Protein AF-G5N8T3-F1 (afdb_monomer_lite)

pLDDT: mean 84.54, std 8.99, range [35.88, 94.25]

Secondary structure (DSSP, 8-state):
---S-HHHHHHHHHHHHHHHHHHHHHHHHS---HHHHHHHHHHHHHHHHHHHHHHHHHHHHHS-GGGHHHHHHHHHHHHHHHHHHHHHHHHHHHHHHHHHHHHHHHHHHHHHHHHHHHHTHHHHHHHHHHS------S-HHHHHHHHHHHHHHHHHHHHHHHHHHHHHTTS---TTHHHHHHHHHHHHHHHHHHHHHHHHHHHHHTT--

Radius of gyration: 20.35 Å; chains: 1; bounding box: 47×58×52 Å

Organism: NCBI:txid913075

InterPro domains:
  IPR004752 AmpG-like permease/Acetyl-coenzyme A transporter 1 [PTHR12778] (2-127)
  IPR036259 MFS transporter superfamily [G3DSA:1.20.1250.20] (2-208)
  IPR036259 MFS transporter superfamily [SSF103473] (2-204)

Structure (mmCIF, N/CA/C/O backbone):
data_AF-G5N8T3-F1
#
_entry.id   AF-G5N8T3-F1
#
loop_
_atom_site.group_PDB
_atom_site.id
_atom_site.type_symbol
_atom_site.label_atom_id
_atom_site.label_alt_id
_atom_site.label_comp_id
_atom_site.label_asym_id
_atom_site.label_entity_id
_atom_site.label_seq_id
_atom_site.pdbx_PDB_ins_code
_atom_site.Cartn_x
_atom_site.Cartn_y
_atom_site.Cartn_z
_atom_site.occupancy
_atom_site.B_iso_or_equiv
_atom_site.auth_seq_id
_atom_site.auth_comp_id
_atom_site.auth_asym_id
_atom_site.auth_atom_id
_atom_site.pdbx_PDB_model_num
ATOM 1 N N . MET A 1 1 ? 5.638 25.031 13.958 1.00 35.88 1 MET A N 1
ATOM 2 C CA . MET A 1 1 ? 5.365 25.402 12.552 1.00 35.88 1 MET A CA 1
ATOM 3 C C . MET A 1 1 ? 5.074 24.134 11.751 1.00 35.88 1 MET A C 1
ATOM 5 O O . MET A 1 1 ? 6.000 23.511 11.263 1.00 35.88 1 MET A O 1
ATOM 9 N N . GLN A 1 2 ? 3.812 23.719 11.632 1.00 46.22 2 GLN A N 1
ATOM 10 C CA . GLN A 1 2 ? 3.382 22.710 10.653 1.00 46.22 2 GLN A CA 1
ATOM 11 C C . GLN A 1 2 ? 2.277 23.366 9.825 1.00 46.22 2 GLN A C 1
ATOM 13 O O . GLN A 1 2 ? 1.135 23.454 10.255 1.00 46.22 2 GLN A O 1
ATOM 18 N N . ARG A 1 3 ? 2.655 23.965 8.689 1.00 51.81 3 ARG A N 1
ATOM 19 C CA . ARG A 1 3 ? 1.742 24.765 7.847 1.00 51.81 3 ARG A CA 1
ATOM 20 C C . ARG A 1 3 ? 0.898 23.915 6.887 1.00 51.81 3 ARG A C 1
ATOM 22 O O . ARG A 1 3 ? -0.020 24.437 6.265 1.00 51.81 3 ARG A O 1
ATOM 29 N N . LEU A 1 4 ? 1.183 22.617 6.781 1.00 63.12 4 LEU A N 1
ATOM 30 C CA . LEU A 1 4 ? 0.421 21.659 5.984 1.00 63.12 4 LEU A CA 1
ATOM 31 C C . LEU A 1 4 ? -0.277 20.672 6.920 1.00 63.12 4 LEU A C 1
ATOM 33 O O . LEU A 1 4 ? 0.379 19.988 7.700 1.00 63.12 4 LEU A O 1
ATOM 37 N N . SER A 1 5 ? -1.605 20.580 6.825 1.00 77.81 5 SER A N 1
ATOM 38 C CA . SER A 1 5 ? -2.364 19.468 7.409 1.00 77.81 5 SER A CA 1
ATOM 39 C C . SER A 1 5 ? -1.842 18.148 6.835 1.00 77.81 5 SER A C 1
ATOM 41 O O . SER A 1 5 ? -1.630 18.086 5.620 1.00 77.81 5 SER A O 1
ATOM 43 N N . LEU A 1 6 ? -1.702 17.100 7.655 1.00 82.19 6 LEU A N 1
ATOM 44 C CA . LEU A 1 6 ? -1.217 15.778 7.225 1.00 82.19 6 LEU A CA 1
ATOM 45 C C . LEU A 1 6 ? -1.876 15.289 5.929 1.00 82.19 6 LEU A C 1
ATOM 47 O O . LEU A 1 6 ? -1.186 14.814 5.035 1.00 82.19 6 LEU A O 1
ATOM 51 N N . PHE A 1 7 ? -3.190 15.475 5.795 1.00 85.12 7 PHE A N 1
ATOM 52 C CA . PHE A 1 7 ? -3.929 15.120 4.585 1.00 85.12 7 PHE A CA 1
ATOM 53 C C . PHE A 1 7 ? -3.361 15.778 3.314 1.00 85.12 7 PHE A C 1
ATOM 55 O O . PHE A 1 7 ? -3.122 15.102 2.318 1.00 85.12 7 PHE A O 1
ATOM 62 N N . ARG A 1 8 ? -3.093 17.089 3.353 1.00 85.31 8 ARG A N 1
ATOM 63 C CA . ARG A 1 8 ? -2.508 17.825 2.219 1.00 85.31 8 ARG A CA 1
ATOM 64 C C . ARG A 1 8 ? -1.096 17.343 1.905 1.00 85.31 8 ARG A C 1
ATOM 66 O O . ARG A 1 8 ? -0.756 17.240 0.735 1.00 85.31 8 ARG A O 1
ATOM 73 N N . ALA A 1 9 ? -0.296 17.039 2.929 1.00 88.19 9 ALA A N 1
ATOM 74 C CA . ALA A 1 9 ? 1.043 16.488 2.734 1.00 88.19 9 ALA A CA 1
ATOM 75 C C . ALA A 1 9 ? 0.983 15.115 2.041 1.00 88.19 9 ALA A C 1
ATOM 7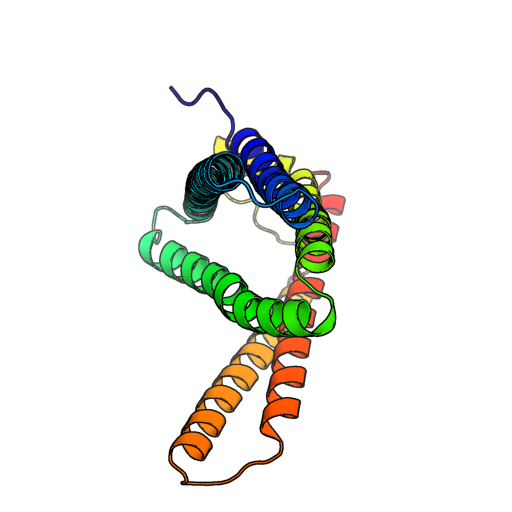7 O O . ALA A 1 9 ? 1.624 14.929 1.013 1.00 88.19 9 ALA A O 1
ATOM 78 N N . LEU A 1 10 ? 0.147 14.196 2.538 1.00 88.75 10 LEU A N 1
ATOM 79 C CA . LEU A 1 10 ? -0.066 12.877 1.931 1.00 88.75 10 LEU A CA 1
ATOM 80 C C . LEU A 1 10 ? -0.559 12.979 0.482 1.00 88.75 10 LEU A C 1
ATOM 82 O O . LEU A 1 10 ? -0.068 12.256 -0.379 1.00 88.75 10 LEU A O 1
ATOM 86 N N . LEU A 1 11 ? -1.493 13.892 0.199 1.00 90.94 11 LEU A N 1
ATOM 87 C CA . LEU A 1 11 ? -2.042 14.068 -1.144 1.00 90.94 11 LEU A CA 1
ATOM 88 C C . LEU A 1 11 ? -0.993 14.619 -2.119 1.00 90.94 11 LEU A C 1
ATOM 90 O O . LEU A 1 11 ? -0.815 14.065 -3.199 1.00 90.94 11 LEU A O 1
ATOM 94 N N . ILE A 1 12 ? -0.283 15.686 -1.738 1.00 91.25 12 ILE A N 1
ATOM 95 C CA . ILE A 1 12 ? 0.740 16.310 -2.590 1.00 91.25 12 ILE A CA 1
ATOM 96 C C . ILE A 1 12 ? 1.876 15.324 -2.860 1.00 91.25 12 ILE A C 1
ATOM 98 O O . ILE A 1 12 ? 2.255 15.134 -4.012 1.00 91.25 12 ILE A O 1
ATOM 102 N N . PHE A 1 13 ? 2.404 14.671 -1.822 1.00 91.75 13 PHE A N 1
ATOM 103 C CA . PHE A 1 13 ? 3.522 13.745 -1.992 1.00 91.75 13 PHE A CA 1
ATOM 104 C C . PHE A 1 13 ? 3.111 12.460 -2.709 1.00 91.75 13 PHE A C 1
ATOM 106 O O . PHE A 1 13 ? 3.887 11.961 -3.515 1.00 91.75 13 PHE A O 1
ATOM 113 N N . GLY A 1 14 ? 1.885 11.971 -2.507 1.00 89.94 14 GLY A N 1
ATOM 114 C CA . GLY A 1 14 ? 1.358 10.844 -3.274 1.00 89.94 14 GLY A CA 1
ATOM 115 C C . GLY A 1 14 ? 1.198 11.166 -4.765 1.00 89.94 14 GLY A C 1
ATOM 116 O O . GLY A 1 14 ? 1.583 10.360 -5.609 1.00 89.94 14 GLY A O 1
ATOM 117 N N . ILE A 1 15 ? 0.702 12.362 -5.108 1.00 92.19 15 ILE A N 1
ATOM 118 C CA . ILE A 1 15 ? 0.626 12.820 -6.507 1.00 92.19 15 ILE A CA 1
ATOM 119 C C . ILE A 1 15 ? 2.028 12.966 -7.103 1.00 92.19 15 ILE A C 1
ATOM 121 O O . ILE A 1 15 ? 2.261 12.510 -8.220 1.00 92.19 15 ILE A O 1
ATOM 125 N N . LEU A 1 16 ? 2.969 13.565 -6.368 1.00 92.50 16 LEU A N 1
ATOM 126 C CA . LEU A 1 16 ? 4.354 13.713 -6.821 1.00 92.50 16 LEU A CA 1
ATOM 127 C C . LEU A 1 16 ? 5.036 12.359 -7.045 1.00 92.50 16 LEU A C 1
ATOM 129 O O . LEU A 1 16 ? 5.748 12.202 -8.031 1.00 92.50 16 LEU A O 1
ATOM 133 N N . GLN A 1 17 ? 4.769 11.370 -6.191 1.00 90.75 17 GLN A N 1
ATOM 134 C CA . GLN A 1 17 ? 5.294 10.015 -6.350 1.00 90.75 17 GLN A CA 1
ATOM 135 C C . GLN A 1 17 ? 4.669 9.272 -7.545 1.00 90.75 17 GLN A C 1
ATOM 137 O O . GLN A 1 17 ? 5.348 8.521 -8.241 1.00 90.75 17 GLN A O 1
ATOM 142 N N . GLY A 1 18 ? 3.393 9.522 -7.856 1.00 90.31 18 GLY A N 1
ATOM 143 C CA . GLY A 1 18 ? 2.801 9.073 -9.120 1.00 90.31 18 GLY A CA 1
ATOM 144 C C . GLY A 1 18 ? 3.433 9.771 -10.332 1.00 90.31 18 GLY A C 1
ATOM 145 O O . GLY A 1 18 ? 3.770 9.129 -11.324 1.00 90.31 18 GLY A O 1
ATOM 146 N N . ALA A 1 19 ? 3.661 11.082 -10.240 1.00 90.38 19 ALA A N 1
ATOM 147 C CA . ALA A 1 19 ? 4.285 11.865 -11.302 1.00 90.38 19 ALA A CA 1
ATOM 148 C C . ALA A 1 19 ? 5.744 11.453 -11.565 1.00 90.38 19 ALA A C 1
ATOM 150 O O . ALA A 1 19 ? 6.172 11.453 -12.718 1.00 90.38 19 ALA A O 1
ATOM 151 N N . SER A 1 20 ? 6.504 11.042 -10.543 1.00 91.50 20 SER A N 1
ATOM 152 C CA . SER A 1 20 ? 7.864 10.528 -10.746 1.00 91.50 20 SER A CA 1
ATOM 153 C C . SER A 1 20 ? 7.881 9.243 -11.577 1.00 91.50 20 SER A C 1
ATOM 155 O O . SER A 1 20 ? 8.756 9.084 -12.427 1.00 91.50 20 SER A O 1
ATOM 157 N N . ASN A 1 21 ? 6.871 8.377 -11.437 1.00 90.94 21 ASN A N 1
ATOM 158 C CA . ASN A 1 21 ? 6.732 7.186 -12.283 1.00 90.94 21 ASN A CA 1
ATOM 159 C C . ASN A 1 21 ? 6.396 7.547 -13.737 1.00 90.94 21 ASN A C 1
ATOM 161 O O . ASN A 1 21 ? 6.901 6.910 -14.661 1.00 90.94 21 ASN A O 1
ATOM 165 N N . ALA A 1 22 ? 5.615 8.608 -13.961 1.00 88.31 22 ALA A N 1
ATOM 166 C CA . ALA A 1 22 ? 5.402 9.148 -15.305 1.00 88.31 22 ALA A CA 1
ATOM 167 C C . ALA A 1 22 ? 6.702 9.721 -15.909 1.00 88.31 22 ALA A C 1
ATOM 169 O O . ALA A 1 22 ? 6.926 9.610 -17.114 1.00 88.31 22 ALA A O 1
ATOM 170 N N . GLY A 1 23 ? 7.596 10.268 -15.077 1.00 86.50 23 GLY A N 1
ATOM 171 C CA . GLY A 1 23 ? 8.945 10.672 -15.486 1.00 86.50 23 GLY A CA 1
ATOM 172 C C . GLY A 1 23 ? 9.785 9.501 -16.005 1.00 86.50 23 GLY A C 1
ATOM 173 O O . GLY A 1 23 ? 10.437 9.623 -17.041 1.00 86.50 23 GLY A O 1
ATOM 174 N N . TYR A 1 24 ? 9.716 8.338 -15.351 1.00 87.62 24 TYR A N 1
ATOM 175 C CA . TYR A 1 24 ? 10.366 7.121 -15.849 1.00 87.62 24 TYR A CA 1
ATOM 176 C C . TYR A 1 24 ? 9.713 6.554 -17.111 1.00 87.62 24 TYR A C 1
ATOM 178 O O . TYR A 1 24 ? 10.418 6.059 -17.990 1.00 87.62 24 TYR A O 1
ATOM 186 N N . TRP A 1 25 ? 8.389 6.670 -17.247 1.00 89.88 25 TRP A N 1
ATOM 187 C CA . TRP A 1 25 ? 7.722 6.349 -18.507 1.00 89.88 25 TRP A CA 1
ATOM 188 C C . TRP A 1 25 ? 8.276 7.201 -19.656 1.00 89.88 25 TRP A C 1
ATOM 190 O O . TRP A 1 25 ? 8.678 6.651 -20.680 1.00 89.88 25 TRP A O 1
ATOM 200 N N . LEU A 1 26 ? 8.394 8.519 -19.461 1.00 86.25 26 LEU A N 1
ATOM 201 C CA . LEU A 1 26 ? 8.977 9.424 -20.453 1.00 86.25 26 LEU A CA 1
ATOM 202 C C . LEU A 1 26 ? 10.435 9.060 -20.778 1.00 86.25 26 LEU A C 1
ATOM 204 O O . LEU A 1 26 ? 10.836 9.083 -21.941 1.00 86.25 26 LEU A O 1
ATOM 208 N N . LEU A 1 27 ? 11.216 8.662 -19.771 1.00 87.56 27 LEU A N 1
ATOM 209 C CA . LEU A 1 27 ? 12.589 8.194 -19.963 1.00 87.56 27 LEU A CA 1
ATOM 210 C C . LEU A 1 27 ? 12.655 6.884 -20.767 1.00 87.56 27 LEU A C 1
ATOM 212 O O . LEU A 1 27 ? 13.590 6.691 -21.533 1.00 87.56 27 LEU A O 1
ATOM 216 N N . SER A 1 28 ? 11.661 6.001 -20.627 1.00 84.06 28 SER A N 1
ATOM 217 C CA . SER A 1 28 ? 11.617 4.720 -21.346 1.00 84.06 28 SER A CA 1
ATOM 218 C C . SER A 1 28 ? 11.342 4.855 -22.850 1.00 84.06 28 SER A C 1
ATOM 220 O O . SER A 1 28 ? 11.677 3.947 -23.607 1.00 84.06 28 SER A O 1
ATOM 222 N N . ILE A 1 29 ? 10.752 5.978 -23.278 1.00 85.19 29 ILE A N 1
ATOM 223 C CA . ILE A 1 29 ? 10.428 6.272 -24.686 1.00 85.19 29 ILE A CA 1
ATOM 224 C C . ILE A 1 29 ? 11.380 7.288 -25.337 1.00 85.19 29 ILE A C 1
ATOM 226 O O . ILE A 1 29 ? 11.364 7.437 -26.555 1.00 85.19 29 ILE A O 1
ATOM 230 N N . THR A 1 30 ? 12.182 8.000 -24.541 1.00 85.31 30 THR A N 1
ATOM 231 C CA . THR A 1 30 ? 13.135 9.014 -25.018 1.00 85.31 30 THR A CA 1
ATOM 232 C C . THR A 1 30 ? 14.507 8.385 -25.277 1.00 85.31 30 THR A C 1
ATOM 234 O O . THR A 1 30 ? 14.871 7.381 -24.665 1.00 85.31 30 THR A O 1
ATOM 237 N N . ASP A 1 31 ? 15.297 8.991 -26.166 1.00 79.12 31 ASP A N 1
ATOM 238 C CA . ASP A 1 31 ? 16.671 8.567 -26.427 1.00 79.12 31 ASP A CA 1
ATOM 239 C C . ASP A 1 31 ? 17.557 8.596 -25.175 1.00 79.12 31 ASP A C 1
ATOM 241 O O . ASP A 1 31 ? 17.417 9.423 -24.269 1.00 79.12 31 ASP A O 1
ATOM 245 N N . LYS A 1 32 ? 18.526 7.678 -25.148 1.00 78.88 32 LYS A N 1
ATOM 246 C CA . LYS A 1 32 ? 19.404 7.444 -23.999 1.00 78.88 32 LYS A CA 1
ATOM 247 C C . LYS A 1 32 ? 20.272 8.672 -23.723 1.00 78.88 32 LYS A C 1
ATOM 249 O O . LYS A 1 32 ? 21.243 8.929 -24.430 1.00 78.88 32 LYS A O 1
ATOM 254 N N . ASN A 1 33 ? 19.967 9.392 -22.647 1.00 85.69 33 ASN A N 1
ATOM 255 C CA . ASN A 1 33 ? 20.769 10.518 -22.183 1.00 85.69 33 ASN A CA 1
ATOM 256 C C . ASN A 1 33 ? 20.996 10.439 -20.666 1.00 85.69 33 ASN A C 1
ATOM 258 O O . ASN A 1 33 ? 20.051 10.443 -19.874 1.00 85.69 33 ASN A O 1
ATOM 262 N N . MET A 1 34 ? 22.265 10.412 -20.255 1.00 87.62 34 MET A N 1
ATOM 263 C CA . MET A 1 34 ? 22.671 10.268 -18.854 1.00 87.62 34 MET A CA 1
ATOM 264 C C . MET A 1 34 ? 22.159 11.407 -17.957 1.00 87.62 34 MET A C 1
ATOM 266 O O . MET A 1 34 ? 21.801 11.160 -16.807 1.00 87.62 34 MET A O 1
ATOM 270 N N . PHE A 1 35 ? 22.042 12.631 -18.483 1.00 89.25 35 PHE A N 1
ATOM 271 C CA . PHE A 1 35 ? 21.487 13.762 -17.733 1.00 89.25 35 PHE A CA 1
ATOM 272 C C . PHE A 1 35 ? 19.987 13.597 -17.473 1.00 89.25 35 PHE A C 1
ATOM 274 O O . PHE A 1 35 ? 19.527 13.850 -16.361 1.00 89.25 35 PHE A O 1
ATOM 281 N N . SER A 1 36 ? 19.232 13.122 -18.470 1.00 86.56 36 SER A N 1
ATOM 282 C CA . SER A 1 36 ? 17.794 12.858 -18.315 1.00 86.56 36 SER A CA 1
ATOM 283 C C . SER A 1 36 ? 17.522 11.735 -17.309 1.00 86.56 36 SER A C 1
ATOM 285 O O . SER A 1 36 ? 16.639 11.865 -16.464 1.00 86.56 36 SER A O 1
ATOM 287 N N . MET A 1 37 ? 18.353 10.686 -17.321 1.00 88.56 37 MET A N 1
ATOM 288 C CA . MET A 1 37 ? 18.298 9.606 -16.338 1.00 88.56 37 MET A CA 1
ATOM 289 C C . MET A 1 37 ? 18.608 10.118 -14.929 1.00 88.56 37 MET A C 1
ATOM 291 O O . MET A 1 37 ? 17.847 9.856 -14.002 1.00 88.56 37 MET A O 1
ATOM 295 N N . GLY A 1 38 ? 19.691 10.885 -14.765 1.00 91.00 38 GLY A N 1
ATOM 296 C CA . GLY A 1 38 ? 20.072 11.451 -13.471 1.00 91.00 38 GLY A CA 1
ATOM 297 C C . GLY A 1 38 ? 18.989 12.355 -12.879 1.00 91.00 38 GLY A C 1
ATOM 298 O O . GLY A 1 38 ? 18.685 12.250 -11.693 1.00 91.00 38 GLY A O 1
ATOM 299 N N . ALA A 1 39 ? 18.354 13.189 -13.708 1.00 90.25 39 ALA A N 1
ATOM 300 C CA . ALA A 1 39 ? 17.248 14.043 -13.283 1.00 90.25 39 ALA A CA 1
ATOM 301 C C . ALA A 1 39 ? 16.017 13.232 -12.843 1.00 90.25 39 ALA A C 1
ATOM 303 O O . ALA A 1 39 ? 15.439 13.529 -11.797 1.00 90.25 39 ALA A O 1
ATOM 304 N N . ALA A 1 40 ? 15.641 12.191 -13.595 1.00 90.56 40 ALA A N 1
ATOM 305 C CA . ALA A 1 40 ? 14.518 11.321 -13.248 1.00 90.56 40 ALA A CA 1
ATOM 306 C C . ALA A 1 40 ? 14.763 10.559 -11.933 1.00 90.56 40 ALA A C 1
ATOM 308 O O . ALA A 1 40 ? 13.900 10.555 -11.056 1.00 90.56 40 ALA A O 1
ATOM 309 N N . VAL A 1 41 ? 15.961 9.991 -11.758 1.00 91.81 41 VAL A N 1
ATOM 310 C CA . VAL A 1 41 ? 16.354 9.273 -10.534 1.00 91.81 41 VAL A CA 1
ATOM 311 C C . VAL A 1 41 ? 16.386 10.211 -9.330 1.00 91.81 41 VAL A C 1
ATOM 313 O O . VAL A 1 41 ? 15.875 9.864 -8.266 1.00 91.81 41 VAL A O 1
ATOM 316 N N . PHE A 1 42 ? 16.950 11.411 -9.485 1.00 93.31 42 PHE A N 1
ATOM 317 C CA . PHE A 1 42 ? 16.952 12.418 -8.425 1.00 93.31 42 PHE A CA 1
ATOM 318 C C . PHE A 1 42 ? 15.526 12.801 -8.018 1.00 93.31 42 PHE A C 1
ATOM 320 O O . PHE A 1 42 ? 15.207 12.838 -6.829 1.00 93.31 42 PHE A O 1
ATOM 327 N N . PHE A 1 43 ? 14.661 13.051 -9.003 1.00 92.94 43 PHE A N 1
ATOM 328 C CA . PHE A 1 43 ? 13.275 13.421 -8.755 1.00 92.94 43 PHE A CA 1
ATOM 329 C C . PHE A 1 43 ? 12.496 12.301 -8.059 1.00 92.94 43 PHE A C 1
ATOM 331 O O . PHE A 1 43 ? 11.762 12.577 -7.110 1.00 92.94 43 PHE A O 1
ATOM 338 N N . GLU A 1 44 ? 12.682 11.045 -8.467 1.00 92.94 44 GLU A N 1
ATOM 339 C CA . GLU A 1 44 ? 12.016 9.920 -7.813 1.00 92.94 44 GLU A CA 1
ATOM 340 C C . GLU A 1 44 ? 12.524 9.688 -6.390 1.00 92.94 44 GLU A C 1
ATOM 342 O O . GLU A 1 44 ? 11.701 9.567 -5.489 1.00 92.94 44 GLU A O 1
ATOM 347 N N . ASN A 1 45 ? 13.834 9.750 -6.136 1.00 94.25 45 ASN A N 1
ATOM 348 C CA . ASN A 1 45 ? 14.363 9.617 -4.774 1.00 94.25 45 ASN A CA 1
ATOM 349 C C . ASN A 1 45 ? 13.856 10.737 -3.852 1.00 94.25 45 ASN A C 1
ATOM 351 O O . ASN A 1 45 ? 13.509 10.491 -2.694 1.00 94.25 45 ASN A O 1
ATOM 355 N N . LEU A 1 46 ? 13.765 11.967 -4.370 1.00 93.75 46 LEU A N 1
ATOM 356 C CA . LEU A 1 46 ? 13.213 13.099 -3.632 1.00 93.75 46 LEU A CA 1
ATOM 357 C C . LEU A 1 46 ? 11.731 12.870 -3.296 1.00 93.75 46 LEU A C 1
ATOM 359 O O . LEU A 1 46 ? 11.331 12.992 -2.135 1.00 93.75 46 LEU A O 1
ATOM 363 N N . CYS A 1 47 ? 10.917 12.500 -4.290 1.00 92.44 47 CYS A N 1
ATOM 364 C CA . CYS A 1 47 ? 9.493 12.213 -4.099 1.00 92.44 47 CYS A CA 1
ATOM 365 C C . CYS A 1 47 ? 9.270 11.006 -3.179 1.00 92.44 47 CYS A C 1
ATOM 367 O O . CYS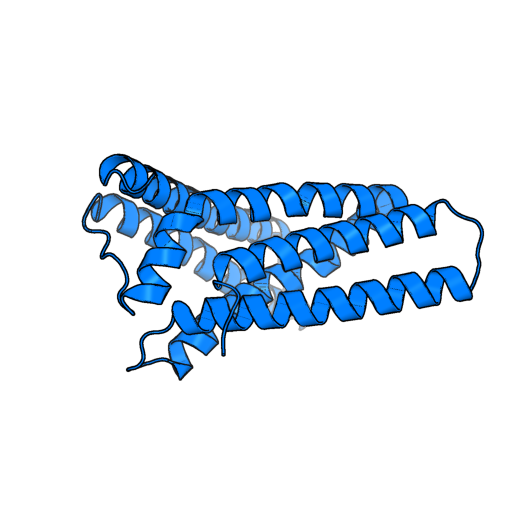 A 1 47 ? 8.403 11.052 -2.305 1.00 92.44 47 CYS A O 1
ATOM 369 N N . GLY A 1 48 ? 10.094 9.967 -3.311 1.00 90.25 48 GLY A N 1
ATOM 370 C CA . GLY A 1 48 ? 10.046 8.759 -2.499 1.00 90.25 48 GLY A CA 1
ATOM 371 C C . GLY A 1 48 ? 10.379 9.002 -1.034 1.00 90.25 48 GLY A C 1
ATOM 372 O O . GLY A 1 48 ? 9.675 8.501 -0.151 1.00 90.25 48 GLY A O 1
ATOM 373 N N . GLY A 1 49 ? 11.378 9.844 -0.755 1.00 90.69 49 GLY A N 1
ATOM 374 C CA . GLY A 1 49 ? 11.691 10.283 0.604 1.00 90.69 49 GLY A CA 1
ATOM 375 C C . GLY A 1 49 ? 10.532 11.052 1.248 1.00 90.69 49 GLY A C 1
ATOM 376 O O . GLY A 1 49 ? 10.128 10.743 2.372 1.00 90.69 49 GLY A O 1
ATOM 377 N N . MET A 1 50 ? 9.943 12.009 0.522 1.00 91.62 50 MET A N 1
ATOM 378 C CA . MET A 1 50 ? 8.802 12.798 1.011 1.00 91.62 50 MET A CA 1
ATOM 379 C C . MET A 1 50 ? 7.546 11.943 1.238 1.00 91.62 50 MET A C 1
ATOM 381 O O . MET A 1 50 ? 6.882 12.084 2.269 1.00 91.62 50 MET A O 1
ATOM 385 N N . GLY A 1 51 ? 7.244 11.025 0.314 1.00 90.56 51 GLY A N 1
ATOM 386 C CA . GLY A 1 51 ? 6.130 10.084 0.432 1.00 90.56 51 GLY A CA 1
ATOM 387 C C . GLY A 1 51 ? 6.278 9.177 1.653 1.00 90.56 51 GLY A C 1
ATOM 388 O O . GLY A 1 51 ? 5.356 9.068 2.464 1.00 90.56 51 GLY A O 1
ATOM 389 N N . THR A 1 52 ? 7.474 8.617 1.856 1.00 90.25 52 THR A N 1
ATOM 390 C CA . THR A 1 52 ? 7.777 7.771 3.021 1.00 90.25 52 THR A CA 1
ATOM 391 C C . THR A 1 52 ? 7.641 8.549 4.329 1.00 90.25 52 THR A C 1
ATOM 393 O O . THR A 1 52 ? 7.021 8.060 5.271 1.00 90.25 52 THR A O 1
ATOM 396 N N . ALA A 1 53 ? 8.152 9.783 4.396 1.00 91.25 53 ALA A N 1
ATOM 397 C CA . ALA A 1 53 ? 8.042 10.616 5.593 1.00 91.25 53 ALA A CA 1
ATOM 398 C C . ALA A 1 53 ? 6.579 10.922 5.960 1.00 91.25 53 ALA A C 1
ATOM 400 O O . ALA A 1 53 ? 6.190 10.802 7.125 1.00 91.25 53 ALA A O 1
ATOM 401 N N . ALA A 1 54 ? 5.745 11.271 4.976 1.00 90.19 54 ALA A N 1
ATOM 402 C CA . ALA A 1 54 ? 4.324 11.505 5.219 1.00 90.19 54 ALA A CA 1
ATOM 403 C C . ALA A 1 54 ? 3.576 10.221 5.597 1.00 90.19 54 ALA A C 1
ATOM 405 O O . ALA A 1 54 ? 2.699 10.261 6.461 1.00 90.19 54 ALA A O 1
ATOM 406 N N . PHE A 1 55 ? 3.955 9.079 5.021 1.00 88.81 55 PHE A N 1
ATOM 407 C CA . PHE A 1 55 ? 3.408 7.781 5.399 1.00 88.81 55 PHE A CA 1
ATOM 408 C C . PHE A 1 55 ? 3.766 7.398 6.842 1.00 88.81 55 PHE A C 1
ATOM 410 O O . PHE A 1 55 ? 2.891 6.997 7.605 1.00 88.81 55 PHE A O 1
ATOM 417 N N . VAL A 1 56 ? 5.012 7.601 7.277 1.00 89.44 56 VAL A N 1
ATOM 418 C CA . VAL A 1 56 ? 5.399 7.391 8.683 1.00 89.44 56 VAL A CA 1
ATOM 419 C C . VAL A 1 56 ? 4.614 8.322 9.610 1.00 89.44 56 VAL A C 1
ATOM 421 O O . VAL A 1 56 ? 4.114 7.874 10.641 1.00 89.44 56 VAL A O 1
ATOM 424 N N . ALA A 1 57 ? 4.434 9.593 9.236 1.00 88.44 57 ALA A N 1
ATOM 425 C CA . ALA A 1 57 ? 3.615 10.527 10.009 1.00 88.44 57 ALA A CA 1
ATOM 426 C C . ALA A 1 57 ? 2.152 10.061 10.126 1.00 88.44 57 ALA A C 1
ATOM 428 O O . ALA A 1 57 ? 1.558 10.177 11.196 1.00 88.44 57 ALA A O 1
ATOM 429 N N . LEU A 1 58 ? 1.588 9.479 9.062 1.00 87.56 58 LEU A N 1
ATOM 430 C CA . LEU A 1 58 ? 0.274 8.841 9.103 1.00 87.56 58 LEU A CA 1
ATOM 431 C C . LEU A 1 58 ? 0.252 7.680 10.105 1.00 87.56 58 LEU A C 1
ATOM 433 O O . LEU A 1 58 ? -0.609 7.664 10.981 1.00 87.56 58 LEU A O 1
ATOM 437 N N . LEU A 1 59 ? 1.208 6.750 10.036 1.00 87.31 59 LEU A N 1
ATOM 438 C CA . LEU A 1 59 ? 1.265 5.616 10.967 1.00 87.31 59 LEU A CA 1
ATOM 439 C C . LEU A 1 59 ? 1.343 6.074 12.427 1.00 87.31 59 LEU A C 1
ATOM 441 O O . LEU A 1 59 ? 0.636 5.539 13.278 1.00 87.31 59 LEU A O 1
ATOM 445 N N . MET A 1 60 ? 2.134 7.109 12.708 1.00 85.12 60 MET A N 1
ATOM 446 C CA . MET A 1 60 ? 2.244 7.685 14.049 1.00 85.12 60 MET A CA 1
ATOM 447 C C . MET A 1 60 ? 0.908 8.233 14.564 1.00 85.12 60 MET A C 1
ATOM 449 O O . MET A 1 60 ? 0.624 8.108 15.750 1.00 85.12 60 MET A O 1
ATOM 453 N N . THR A 1 61 ? 0.060 8.785 13.691 1.00 82.62 61 THR A N 1
ATOM 454 C CA . THR A 1 61 ? -1.275 9.281 14.087 1.00 82.62 61 THR A CA 1
ATOM 455 C C . THR A 1 61 ? -2.295 8.180 14.335 1.00 82.62 61 THR A C 1
ATOM 457 O O . THR A 1 61 ? -3.274 8.403 15.042 1.00 82.62 61 THR A O 1
ATOM 460 N N . LEU A 1 62 ? -2.071 6.991 13.771 1.00 81.25 62 LEU A N 1
ATOM 461 C CA . LEU A 1 62 ? -2.893 5.809 14.027 1.00 81.25 62 LEU A CA 1
ATOM 462 C C . LEU A 1 62 ? -2.505 5.112 15.339 1.00 81.25 62 LEU A C 1
ATOM 464 O O . LEU A 1 62 ? -3.280 4.316 15.868 1.00 81.25 62 LEU A O 1
ATOM 468 N N . CYS A 1 63 ? -1.316 5.402 15.867 1.00 83.88 63 CYS A N 1
ATOM 469 C CA . CYS A 1 63 ? -0.818 4.808 17.095 1.00 83.88 63 CYS A CA 1
ATOM 470 C C . CYS A 1 63 ? -1.362 5.537 18.329 1.00 83.88 63 CYS A C 1
ATOM 472 O O . CYS A 1 63 ? -1.284 6.758 18.458 1.00 83.88 63 CYS A O 1
ATOM 474 N N . ASN A 1 64 ? -1.855 4.770 19.294 1.00 79.12 64 ASN A N 1
ATOM 475 C CA . ASN A 1 64 ? -2.205 5.262 20.614 1.00 79.12 64 ASN A CA 1
ATOM 476 C C . ASN A 1 64 ? -0.925 5.551 21.416 1.00 79.12 64 ASN A C 1
ATOM 478 O O . ASN A 1 64 ? -0.016 4.720 21.472 1.00 79.12 64 ASN A O 1
ATOM 482 N N . LYS A 1 65 ? -0.878 6.705 22.093 1.00 73.62 65 LYS A N 1
ATOM 483 C CA . LYS A 1 65 ? 0.262 7.145 22.914 1.00 73.62 65 LYS A CA 1
ATOM 484 C C . LYS A 1 65 ? 0.675 6.125 23.981 1.00 73.62 65 LYS A C 1
ATOM 486 O O . LYS A 1 65 ? 1.858 6.041 24.288 1.00 73.62 65 LYS A O 1
ATOM 491 N N . SER A 1 66 ? -0.259 5.329 24.508 1.00 75.88 66 SER A N 1
ATOM 492 C CA . SER A 1 66 ? 0.038 4.328 25.545 1.00 75.88 66 SER A CA 1
ATOM 493 C C . SER A 1 66 ? 0.783 3.085 25.038 1.00 75.88 66 SER A C 1
ATOM 495 O O . SER A 1 66 ? 1.483 2.454 25.820 1.00 75.88 66 SER A O 1
ATOM 497 N N . PHE A 1 67 ? 0.655 2.728 23.753 1.00 80.75 67 PHE A N 1
ATOM 498 C CA . PHE A 1 67 ? 1.246 1.510 23.164 1.00 80.75 67 PHE A CA 1
ATOM 499 C C . PHE A 1 67 ? 1.883 1.781 21.791 1.00 80.75 67 PHE A C 1
ATOM 501 O O . PHE A 1 67 ? 1.844 0.942 20.886 1.00 80.75 67 PHE A O 1
ATOM 508 N N . SER A 1 68 ? 2.449 2.976 21.625 1.00 81.31 68 SER A N 1
ATOM 509 C CA . SER A 1 68 ? 2.854 3.504 20.322 1.00 81.31 68 SER A CA 1
ATOM 510 C C . SER A 1 68 ? 3.916 2.653 19.628 1.00 81.31 68 SER A C 1
ATOM 512 O O . SER A 1 68 ? 3.800 2.410 18.433 1.00 81.31 68 SER A O 1
ATOM 514 N N . ALA A 1 69 ? 4.901 2.132 20.366 1.00 84.62 69 ALA A N 1
ATOM 515 C CA . ALA A 1 69 ? 5.980 1.323 19.798 1.00 84.62 69 ALA A CA 1
ATOM 516 C C . ALA A 1 69 ? 5.465 0.028 19.146 1.00 84.62 69 ALA A C 1
ATOM 518 O O . ALA A 1 69 ? 5.790 -0.264 17.995 1.00 84.62 69 ALA A O 1
ATOM 519 N N . THR A 1 70 ? 4.620 -0.728 19.851 1.00 87.94 70 THR A N 1
ATOM 520 C CA . THR A 1 70 ? 4.082 -2.002 19.354 1.00 87.94 70 THR A CA 1
ATOM 521 C C . THR A 1 70 ? 3.136 -1.787 18.178 1.00 87.94 70 THR A C 1
ATOM 523 O O . THR A 1 70 ? 3.212 -2.498 17.179 1.00 87.94 70 THR A O 1
ATOM 526 N N . GLN A 1 71 ? 2.258 -0.785 18.268 1.00 86.62 71 GLN A N 1
ATOM 527 C CA . GLN A 1 71 ? 1.313 -0.482 17.193 1.00 86.62 71 GLN A CA 1
ATOM 528 C C . GLN A 1 71 ? 2.026 0.029 15.943 1.00 86.62 71 GLN A C 1
ATOM 530 O O . GLN A 1 71 ? 1.697 -0.399 14.838 1.00 86.62 71 GLN A O 1
ATOM 535 N N . PHE A 1 72 ? 3.050 0.865 16.111 1.00 88.25 72 PHE A N 1
ATOM 536 C CA . PHE A 1 72 ? 3.867 1.326 14.999 1.00 88.25 72 PHE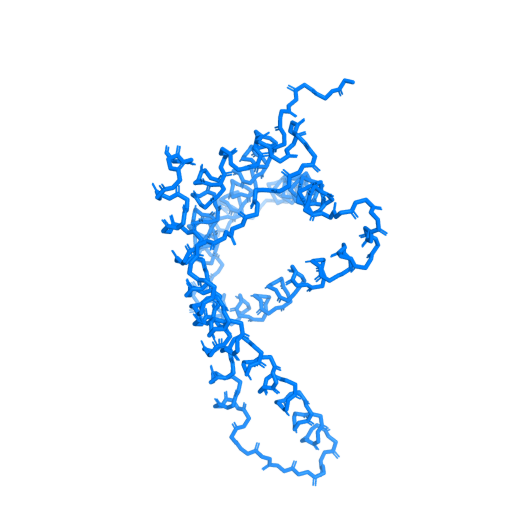 A CA 1
ATOM 537 C C . PHE A 1 72 ? 4.608 0.165 14.332 1.00 88.25 72 PHE A C 1
ATOM 539 O O . PHE A 1 72 ? 4.605 0.069 13.107 1.00 88.25 72 PHE A O 1
ATOM 546 N N . ALA A 1 73 ? 5.185 -0.753 15.116 1.00 89.25 73 ALA A N 1
ATOM 547 C CA . ALA A 1 73 ? 5.852 -1.938 14.585 1.00 89.25 73 ALA A CA 1
ATOM 548 C C . ALA A 1 73 ? 4.892 -2.822 13.771 1.00 89.25 73 ALA A C 1
ATOM 550 O O . ALA A 1 73 ? 5.227 -3.210 12.653 1.00 89.25 73 ALA A O 1
ATOM 551 N N . LEU A 1 74 ? 3.683 -3.080 14.284 1.00 87.81 74 LEU A N 1
ATOM 552 C CA . LEU A 1 74 ? 2.661 -3.866 13.583 1.00 87.81 74 LEU A CA 1
ATOM 553 C C . LEU A 1 74 ? 2.203 -3.194 12.280 1.00 87.81 74 LEU A C 1
ATOM 555 O O . LEU A 1 74 ? 2.150 -3.845 11.237 1.00 87.81 74 LEU A O 1
ATOM 559 N N . LEU A 1 75 ? 1.909 -1.892 12.315 1.00 88.56 75 LEU A N 1
ATOM 560 C CA . LEU A 1 75 ? 1.478 -1.141 11.132 1.00 88.56 75 LEU A CA 1
ATOM 561 C C . LEU A 1 75 ? 2.597 -1.012 10.087 1.00 88.56 75 LEU A C 1
ATOM 563 O O . LEU A 1 75 ? 2.348 -1.138 8.887 1.00 88.56 75 LEU A O 1
ATOM 567 N N . SER A 1 76 ? 3.837 -0.798 10.532 1.00 88.50 76 SER A N 1
ATOM 568 C CA . SER A 1 76 ? 5.013 -0.737 9.662 1.00 88.50 76 SER A CA 1
ATOM 569 C C . SER A 1 76 ? 5.277 -2.087 8.993 1.00 88.50 76 SER A C 1
ATOM 571 O O . SER A 1 76 ? 5.443 -2.137 7.770 1.00 88.50 76 SER A O 1
ATOM 573 N N . ALA A 1 77 ? 5.211 -3.185 9.757 1.00 88.50 77 ALA A N 1
ATOM 574 C CA . ALA A 1 77 ? 5.322 -4.544 9.234 1.00 88.50 77 ALA A CA 1
ATOM 575 C C . ALA A 1 77 ? 4.233 -4.836 8.192 1.00 88.50 77 ALA A C 1
ATOM 577 O O . ALA A 1 77 ? 4.546 -5.315 7.104 1.00 88.50 77 ALA A O 1
ATOM 578 N N . LEU A 1 78 ? 2.978 -4.462 8.467 1.00 86.75 78 LEU A N 1
ATOM 579 C CA . LEU A 1 78 ? 1.879 -4.610 7.512 1.00 86.75 78 LEU A CA 1
ATOM 580 C C . LEU A 1 78 ? 2.126 -3.817 6.217 1.00 86.75 78 LEU A C 1
ATOM 582 O O . LEU A 1 78 ? 1.900 -4.336 5.127 1.00 86.75 78 LEU A O 1
ATOM 586 N N . SER A 1 79 ? 2.647 -2.588 6.307 1.00 87.88 79 SER A N 1
ATOM 587 C CA . SER A 1 79 ? 2.999 -1.804 5.113 1.00 87.88 79 SER A CA 1
ATOM 588 C C . SER A 1 79 ? 4.127 -2.441 4.291 1.00 87.88 79 SER A C 1
ATOM 590 O O . SER A 1 79 ? 4.153 -2.332 3.063 1.00 87.88 79 SER A O 1
ATOM 592 N N . ALA A 1 80 ? 5.065 -3.119 4.961 1.00 87.19 80 ALA A N 1
ATOM 593 C CA . ALA A 1 80 ? 6.196 -3.763 4.315 1.00 87.19 80 ALA A CA 1
ATOM 594 C C . ALA A 1 80 ? 5.762 -4.967 3.476 1.00 87.19 80 ALA A C 1
ATOM 596 O O . ALA A 1 80 ? 6.339 -5.176 2.414 1.00 87.19 80 ALA A O 1
ATOM 597 N N . VAL A 1 81 ? 4.717 -5.692 3.894 1.00 84.12 81 VAL A N 1
ATOM 598 C CA . VAL A 1 81 ? 4.133 -6.805 3.126 1.00 84.12 81 VAL A CA 1
ATOM 599 C C . VAL A 1 81 ? 3.801 -6.352 1.703 1.00 84.12 81 VAL A C 1
ATOM 601 O O . VAL A 1 81 ? 4.316 -6.926 0.748 1.00 84.12 81 VAL A O 1
ATOM 604 N N . GLY A 1 82 ? 3.029 -5.271 1.543 1.00 82.06 82 GLY A N 1
ATOM 605 C CA . GLY A 1 82 ? 2.664 -4.768 0.214 1.00 82.06 82 GLY A CA 1
ATOM 606 C C . GLY A 1 82 ? 3.887 -4.458 -0.654 1.00 82.06 82 GLY A C 1
ATOM 607 O O . GLY A 1 82 ? 3.966 -4.885 -1.801 1.00 82.06 82 GLY A O 1
ATOM 608 N N . ARG A 1 83 ? 4.894 -3.789 -0.086 1.00 81.69 83 ARG A N 1
ATOM 609 C CA . ARG A 1 83 ? 6.128 -3.440 -0.805 1.00 81.69 83 ARG A CA 1
ATOM 610 C C . ARG A 1 83 ? 6.948 -4.665 -1.223 1.00 81.69 83 ARG A C 1
ATOM 612 O O . ARG A 1 83 ? 7.467 -4.691 -2.333 1.00 81.69 83 ARG A O 1
ATOM 619 N N . VAL A 1 84 ? 7.083 -5.656 -0.342 1.00 84.44 84 VAL A N 1
ATOM 620 C CA . VAL A 1 84 ? 7.918 -6.845 -0.575 1.00 84.44 84 VAL A CA 1
ATOM 621 C C . VAL A 1 84 ? 7.321 -7.740 -1.659 1.00 84.44 84 VAL A C 1
ATOM 623 O O . VAL A 1 84 ? 8.059 -8.213 -2.517 1.00 84.44 84 VAL A O 1
ATOM 626 N N . TYR A 1 85 ? 5.999 -7.931 -1.668 1.00 81.38 85 TYR A N 1
ATOM 627 C CA . TYR A 1 85 ? 5.346 -8.810 -2.644 1.00 81.38 85 TYR A CA 1
ATOM 628 C C . TYR A 1 85 ? 5.101 -8.149 -4.004 1.00 81.38 85 TYR A C 1
ATOM 630 O O . TYR A 1 85 ? 5.131 -8.832 -5.025 1.00 81.38 85 TYR A O 1
ATOM 638 N N . VAL A 1 86 ? 4.906 -6.827 -4.056 1.00 84.62 86 VAL A N 1
ATOM 639 C CA . VAL A 1 86 ? 4.727 -6.116 -5.335 1.00 84.62 86 VAL A CA 1
ATOM 640 C C . VAL A 1 86 ? 6.011 -6.126 -6.177 1.00 84.62 86 VAL A C 1
ATOM 642 O O . VAL A 1 86 ? 5.924 -6.127 -7.401 1.00 84.62 86 VAL A O 1
ATOM 645 N N . GLY A 1 87 ? 7.196 -6.198 -5.557 1.00 85.12 87 GLY A N 1
ATOM 646 C CA . GLY A 1 87 ? 8.485 -6.222 -6.263 1.00 85.12 87 GLY A CA 1
ATOM 647 C C . GLY A 1 87 ? 8.639 -7.382 -7.264 1.00 85.12 87 GLY A C 1
ATOM 648 O O . GLY A 1 87 ? 8.833 -7.121 -8.451 1.00 85.12 87 GLY A O 1
ATOM 649 N N . PRO A 1 88 ? 8.522 -8.655 -6.840 1.00 85.56 88 PRO A N 1
ATOM 650 C CA . PRO A 1 88 ? 8.588 -9.801 -7.752 1.00 85.56 88 PRO A CA 1
ATOM 651 C C . PRO A 1 88 ? 7.514 -9.774 -8.848 1.00 85.56 88 PRO A C 1
ATOM 653 O O . PRO A 1 88 ? 7.811 -10.051 -10.008 1.00 85.56 88 PRO A O 1
ATOM 656 N N . VAL A 1 89 ? 6.283 -9.379 -8.499 1.00 84.88 89 VAL A N 1
ATOM 657 C CA . VAL A 1 89 ? 5.170 -9.257 -9.459 1.00 84.88 89 VAL A CA 1
ATOM 658 C C . VAL A 1 89 ? 5.479 -8.203 -10.525 1.00 84.88 89 VAL A C 1
ATOM 660 O O . VAL A 1 89 ? 5.224 -8.426 -11.707 1.00 84.88 89 VAL A O 1
ATOM 663 N N . ALA A 1 90 ? 6.078 -7.077 -10.128 1.00 86.25 90 ALA A N 1
ATOM 664 C CA . ALA A 1 90 ? 6.545 -6.052 -11.052 1.00 86.25 90 ALA A CA 1
ATOM 665 C C . ALA A 1 90 ? 7.621 -6.588 -12.010 1.00 86.25 90 ALA A C 1
ATOM 667 O O . ALA A 1 90 ? 7.554 -6.303 -13.202 1.00 86.25 90 ALA A O 1
ATOM 668 N N . GLY A 1 91 ? 8.566 -7.396 -11.517 1.00 87.31 91 GLY A N 1
ATOM 669 C CA . GLY A 1 91 ? 9.606 -8.018 -12.344 1.00 87.31 91 GLY A CA 1
ATOM 670 C C . GLY A 1 91 ? 9.027 -8.905 -13.448 1.00 87.31 91 GLY A C 1
ATOM 671 O O . GLY A 1 91 ? 9.322 -8.692 -14.622 1.00 87.31 91 GLY A O 1
ATOM 672 N N . TRP A 1 92 ? 8.130 -9.825 -13.081 1.00 88.94 92 TRP A N 1
ATOM 673 C CA . TRP A 1 92 ? 7.437 -10.685 -14.047 1.00 88.94 92 TRP A CA 1
ATOM 674 C C . TRP A 1 92 ? 6.610 -9.875 -15.058 1.00 88.94 92 TRP A C 1
ATOM 676 O O . TRP A 1 92 ? 6.616 -10.154 -16.257 1.00 88.94 92 TRP A O 1
ATOM 686 N N . PHE A 1 93 ? 5.929 -8.819 -14.600 1.00 89.38 93 PHE A N 1
ATOM 687 C CA . PHE A 1 93 ? 5.132 -7.963 -15.478 1.00 89.38 93 PHE A CA 1
ATOM 688 C C . PHE A 1 93 ? 5.991 -7.201 -16.498 1.00 89.38 93 PHE A C 1
ATOM 690 O O . PHE A 1 93 ? 5.609 -7.100 -17.665 1.00 89.38 93 PHE A O 1
ATOM 697 N N . VAL A 1 94 ? 7.148 -6.680 -16.074 1.00 91.44 94 VAL A N 1
ATOM 698 C CA . VAL A 1 94 ? 8.107 -5.985 -16.946 1.00 91.44 94 VAL A CA 1
ATOM 699 C C . VAL A 1 94 ? 8.701 -6.936 -17.981 1.00 91.44 94 VAL A C 1
ATOM 701 O O . VAL A 1 94 ? 8.858 -6.540 -19.133 1.00 91.44 94 VAL A O 1
ATOM 704 N N . GLU A 1 95 ? 8.997 -8.179 -17.603 1.00 90.56 95 GLU A N 1
ATOM 705 C CA . GLU A 1 95 ? 9.501 -9.192 -18.534 1.00 90.56 95 GLU A CA 1
ATOM 706 C C . GLU A 1 95 ? 8.480 -9.508 -19.641 1.00 90.56 95 GLU A C 1
ATOM 708 O O . GLU A 1 95 ? 8.851 -9.630 -20.807 1.00 90.56 95 GLU A O 1
ATOM 713 N N . ALA A 1 96 ? 7.187 -9.547 -19.303 1.00 90.12 96 ALA A N 1
ATOM 714 C CA . ALA A 1 96 ? 6.116 -9.837 -20.255 1.00 90.12 96 ALA A CA 1
ATOM 715 C C . ALA A 1 96 ? 5.665 -8.628 -21.109 1.00 90.12 96 ALA A C 1
ATOM 717 O O . ALA A 1 96 ? 5.353 -8.798 -22.286 1.00 90.12 96 ALA A O 1
ATOM 718 N N . HIS A 1 97 ? 5.598 -7.416 -20.540 1.00 88.94 97 HIS A N 1
ATOM 719 C CA . HIS A 1 97 ? 4.970 -6.238 -21.179 1.00 88.94 97 HIS A CA 1
ATOM 720 C C . HIS A 1 97 ? 5.926 -5.061 -21.433 1.00 88.94 97 HIS A C 1
ATOM 722 O O . HIS A 1 97 ? 5.523 -4.047 -22.016 1.00 88.94 97 HIS A O 1
ATOM 728 N N . GLY A 1 98 ? 7.179 -5.171 -20.989 1.00 90.38 98 GLY A N 1
ATOM 729 C CA . GLY A 1 98 ? 8.199 -4.136 -21.101 1.00 90.38 98 GLY A CA 1
ATOM 730 C C . GLY A 1 98 ? 8.072 -2.997 -20.081 1.00 90.38 98 GLY A C 1
ATOM 731 O O . GLY A 1 98 ? 7.052 -2.792 -19.418 1.00 90.38 98 GLY A O 1
ATOM 732 N N . TRP A 1 99 ? 9.142 -2.203 -19.992 1.00 88.00 99 TRP A N 1
ATOM 733 C CA . TRP A 1 99 ? 9.252 -1.057 -19.084 1.00 88.00 99 TRP A CA 1
ATOM 734 C C . TRP A 1 99 ? 8.208 0.053 -19.307 1.00 88.00 99 TRP A C 1
ATOM 736 O O . TRP A 1 99 ? 7.650 0.522 -18.313 1.00 88.00 99 TRP A O 1
ATOM 746 N N . PRO A 1 100 ? 7.877 0.475 -20.548 1.00 88.75 100 PRO A N 1
ATOM 747 C CA . PRO A 1 100 ? 6.924 1.568 -20.750 1.00 88.75 100 PRO A CA 1
ATOM 748 C C . PRO A 1 100 ? 5.528 1.237 -20.203 1.00 88.75 100 PRO A C 1
ATOM 750 O O . PRO A 1 100 ? 4.927 2.036 -19.484 1.00 88.75 100 PRO A O 1
ATOM 753 N N . THR A 1 101 ? 5.024 0.034 -20.486 1.00 89.62 101 THR A N 1
ATOM 754 C CA . THR A 1 101 ? 3.704 -0.414 -20.024 1.00 89.62 101 THR A CA 1
ATOM 755 C C . THR A 1 101 ? 3.650 -0.506 -18.500 1.00 89.62 101 THR A C 1
ATOM 757 O O . THR A 1 101 ? 2.664 -0.092 -17.893 1.00 89.62 101 THR A O 1
ATOM 760 N N . PHE A 1 102 ? 4.726 -0.987 -17.868 1.00 90.56 102 PHE A N 1
ATOM 761 C CA . PHE A 1 102 ? 4.829 -1.071 -16.412 1.00 90.56 102 PHE A CA 1
ATOM 762 C C . PHE A 1 102 ? 4.766 0.302 -15.735 1.00 90.56 102 PHE A C 1
ATOM 764 O O . PHE A 1 102 ? 3.995 0.488 -14.790 1.00 90.56 102 PHE A O 1
ATOM 771 N N . TYR A 1 103 ? 5.529 1.286 -16.224 1.00 90.19 103 TYR A N 1
ATOM 772 C CA . TYR A 1 103 ? 5.503 2.624 -15.634 1.00 90.19 103 TYR A CA 1
ATOM 773 C C . TYR A 1 103 ? 4.120 3.264 -15.764 1.00 90.19 103 TYR A C 1
ATOM 775 O O . TYR A 1 103 ? 3.600 3.776 -14.771 1.00 90.19 103 TYR A O 1
ATOM 783 N N . LEU A 1 104 ? 3.468 3.150 -16.925 1.00 90.50 104 LEU A N 1
ATOM 784 C CA . LEU A 1 104 ? 2.103 3.649 -17.106 1.00 90.50 104 LEU A CA 1
ATOM 785 C C . LEU A 1 104 ? 1.106 2.943 -16.173 1.00 90.50 104 LEU A C 1
ATOM 787 O O . LEU A 1 104 ? 0.295 3.600 -15.519 1.00 90.50 104 LEU A O 1
ATOM 791 N N . PHE A 1 105 ? 1.205 1.617 -16.058 1.00 92.00 105 PHE A N 1
ATOM 792 C CA . PHE A 1 105 ? 0.387 0.834 -15.136 1.00 92.00 105 PHE A CA 1
ATOM 793 C C . PHE A 1 105 ? 0.570 1.293 -13.684 1.00 92.00 105 PHE A C 1
ATOM 795 O O . PHE A 1 105 ? -0.416 1.496 -12.982 1.00 92.00 105 PHE A O 1
ATOM 802 N N . SER A 1 106 ? 1.807 1.534 -13.240 1.00 90.25 106 SER A N 1
ATOM 803 C CA . SER A 1 106 ? 2.083 1.993 -11.872 1.00 90.25 106 SER A CA 1
ATOM 804 C C . SER A 1 106 ? 1.494 3.377 -11.565 1.00 90.25 106 SER A C 1
ATOM 806 O O . SER A 1 106 ? 1.011 3.604 -10.456 1.00 90.25 106 SER A O 1
ATOM 808 N N . VAL A 1 107 ? 1.474 4.288 -12.548 1.00 91.00 107 VAL A N 1
ATOM 809 C CA . VAL A 1 107 ? 0.830 5.606 -12.422 1.00 91.00 107 VAL A CA 1
ATOM 810 C C . VAL A 1 107 ? -0.674 5.436 -12.211 1.00 91.00 107 VAL A C 1
ATOM 812 O O . VAL A 1 107 ? -1.248 6.046 -11.310 1.00 91.00 107 VAL A O 1
ATOM 815 N N . VAL A 1 108 ? -1.312 4.564 -12.996 1.00 91.81 108 VAL A N 1
ATOM 816 C CA . VAL A 1 108 ? -2.743 4.257 -12.850 1.00 91.81 108 VAL A CA 1
ATOM 817 C C . VAL A 1 108 ? -3.021 3.552 -11.520 1.00 91.81 108 VAL A C 1
ATOM 819 O O . VAL A 1 108 ? -3.993 3.882 -10.844 1.00 91.81 108 VAL A O 1
ATOM 822 N N . ALA A 1 109 ? -2.147 2.641 -11.091 1.00 89.75 109 ALA A N 1
ATOM 823 C CA . ALA A 1 109 ? -2.266 1.924 -9.823 1.00 89.75 109 ALA A CA 1
ATOM 824 C C . ALA A 1 109 ? -2.146 2.842 -8.590 1.00 89.75 109 ALA A C 1
ATOM 826 O O . ALA A 1 109 ? -2.680 2.512 -7.531 1.00 89.75 109 ALA A O 1
ATOM 827 N N . ALA A 1 110 ? -1.516 4.016 -8.711 1.00 88.69 110 ALA A N 1
ATOM 828 C CA . ALA A 1 110 ? -1.472 5.014 -7.639 1.00 88.69 110 ALA A CA 1
ATOM 829 C C . ALA A 1 110 ? -2.821 5.737 -7.430 1.00 88.69 110 ALA A C 1
ATOM 831 O O . ALA A 1 110 ? -3.139 6.156 -6.314 1.00 88.69 110 ALA A O 1
ATOM 832 N N . VAL A 1 111 ? -3.646 5.854 -8.479 1.00 90.81 111 VAL A N 1
ATOM 833 C CA . VAL A 1 111 ? -4.946 6.549 -8.450 1.00 90.81 111 VAL A CA 1
ATOM 834 C C . VAL A 1 111 ? -5.906 6.002 -7.385 1.00 90.81 111 VAL A C 1
ATOM 836 O O . VAL A 1 111 ? -6.398 6.811 -6.597 1.00 90.81 111 VAL A O 1
ATOM 839 N N . PRO A 1 112 ? -6.188 4.685 -7.283 1.00 89.50 112 PRO A N 1
ATOM 840 C CA . PRO A 1 112 ? -7.093 4.176 -6.252 1.00 89.50 112 PRO A CA 1
ATOM 841 C C . PRO A 1 112 ? -6.596 4.475 -4.832 1.00 89.50 112 PRO A C 1
ATOM 843 O O . PRO A 1 112 ? -7.409 4.786 -3.963 1.00 89.50 112 PRO A O 1
ATOM 846 N N . GLY A 1 113 ? -5.278 4.464 -4.598 1.00 87.50 113 GLY A N 1
ATOM 847 C CA . GLY A 1 113 ? -4.696 4.851 -3.310 1.00 87.50 113 GLY A CA 1
ATOM 848 C C . GLY A 1 113 ? -4.956 6.321 -2.965 1.00 87.50 113 GLY A C 1
ATOM 849 O O . GLY A 1 113 ? -5.366 6.638 -1.847 1.00 87.50 113 GLY A O 1
ATOM 850 N N . LEU A 1 114 ? -4.798 7.217 -3.943 1.00 89.69 114 LEU A N 1
ATOM 851 C CA . LEU A 1 114 ? -5.111 8.641 -3.789 1.00 89.69 114 LEU A CA 1
ATOM 852 C C . LEU A 1 114 ? -6.614 8.885 -3.592 1.00 89.69 114 LEU A C 1
ATOM 854 O O . LEU A 1 114 ? -6.994 9.689 -2.744 1.00 89.69 114 LEU A O 1
ATOM 858 N N . LEU A 1 115 ? -7.478 8.175 -4.322 1.00 88.88 115 LEU A N 1
ATOM 859 C CA . LEU A 1 115 ? -8.931 8.261 -4.146 1.00 88.88 115 LEU A CA 1
ATOM 860 C C . LEU A 1 115 ? -9.353 7.818 -2.742 1.00 88.88 115 LEU A C 1
ATOM 862 O O . LEU A 1 115 ? -10.155 8.496 -2.101 1.00 88.88 115 LEU A O 1
ATOM 866 N N . LEU A 1 116 ? -8.781 6.726 -2.233 1.00 86.12 116 LEU A N 1
ATOM 867 C CA . LEU A 1 116 ? -9.054 6.246 -0.879 1.00 86.12 116 LEU A CA 1
ATOM 868 C C . LEU A 1 116 ? -8.616 7.277 0.170 1.00 86.12 116 LEU A C 1
ATOM 870 O O . LEU A 1 116 ? -9.359 7.556 1.111 1.00 86.12 116 LEU A O 1
ATOM 874 N N . LEU A 1 117 ? -7.469 7.931 -0.037 1.00 87.19 117 LEU A N 1
ATOM 875 C CA . LEU A 1 117 ? -7.028 9.039 0.811 1.00 87.19 117 LEU A CA 1
ATOM 876 C C . LEU A 1 117 ? -8.043 10.198 0.823 1.00 87.19 117 LEU A C 1
ATOM 878 O O . LEU A 1 117 ? -8.326 10.739 1.894 1.00 87.19 117 LEU A O 1
ATOM 882 N N . LEU A 1 118 ? -8.619 10.562 -0.331 1.00 84.81 118 LEU A N 1
ATOM 883 C CA . LEU A 1 118 ? -9.658 11.599 -0.425 1.00 84.81 118 LEU A CA 1
ATOM 884 C C . LEU A 1 118 ? -10.928 11.216 0.349 1.00 84.81 118 LEU A C 1
ATOM 886 O O . LEU A 1 118 ? -11.479 12.057 1.058 1.00 84.81 118 LEU A O 1
ATOM 890 N N . VAL A 1 119 ? -11.360 9.954 0.266 1.00 82.38 119 VAL A N 1
ATOM 891 C CA . VAL A 1 119 ? -12.508 9.430 1.030 1.00 82.38 119 VAL A CA 1
ATOM 892 C C . VAL A 1 119 ? -12.235 9.492 2.537 1.00 82.38 119 VAL A C 1
ATOM 894 O O . VAL A 1 119 ? -13.108 9.864 3.319 1.00 82.38 119 VAL A O 1
ATOM 897 N N . CYS A 1 120 ? -11.005 9.202 2.962 1.00 81.12 120 CYS A N 1
ATOM 898 C CA . CYS A 1 120 ? -10.607 9.231 4.369 1.00 81.12 120 CYS A CA 1
ATOM 899 C C . CYS A 1 120 ? -10.298 10.636 4.916 1.00 81.12 120 CYS A C 1
ATOM 901 O O . CYS A 1 120 ? -10.001 10.762 6.108 1.00 81.12 120 CYS A O 1
ATOM 903 N N . ARG A 1 121 ? -10.392 11.697 4.099 1.00 81.50 121 ARG A N 1
ATOM 904 C CA . ARG A 1 121 ? -10.020 13.073 4.470 1.00 81.50 121 ARG A CA 1
ATOM 905 C C . ARG A 1 121 ? -10.614 13.522 5.804 1.00 81.50 121 ARG A C 1
ATOM 907 O O . ARG A 1 121 ? -9.871 13.949 6.684 1.00 81.50 121 ARG A O 1
ATOM 914 N N . GLN A 1 122 ? -11.934 13.413 5.960 1.00 73.19 122 GLN A N 1
ATOM 915 C CA . GLN A 1 122 ? -12.634 13.896 7.158 1.00 73.19 122 GLN A CA 1
ATOM 916 C C . GLN A 1 122 ? -12.207 13.119 8.415 1.00 73.19 122 GLN A C 1
ATOM 918 O O . GLN A 1 122 ? -12.071 13.691 9.494 1.00 73.19 122 GLN A O 1
ATOM 923 N N . THR A 1 123 ? -11.924 11.820 8.269 1.00 74.94 123 THR A N 1
ATOM 924 C CA . THR A 1 123 ? -11.466 10.968 9.379 1.00 74.94 123 THR A CA 1
ATOM 925 C C . THR A 1 123 ? -10.033 11.309 9.789 1.00 74.94 123 THR A C 1
ATOM 927 O O . THR A 1 123 ? -9.724 11.342 10.981 1.00 74.94 123 THR A O 1
ATOM 930 N N . LEU A 1 124 ? -9.163 11.593 8.814 1.00 76.06 124 LEU A N 1
ATOM 931 C CA . LEU A 1 124 ? -7.779 11.998 9.057 1.00 76.06 124 LEU A CA 1
ATOM 932 C C . LEU A 1 124 ? -7.703 13.372 9.717 1.00 76.06 124 LEU A C 1
ATOM 934 O O . LEU A 1 124 ? -6.998 13.518 10.711 1.00 76.06 124 LEU A O 1
ATOM 938 N N . GLU A 1 125 ? -8.449 14.356 9.208 1.00 76.31 125 GLU A N 1
ATOM 939 C CA . GLU A 1 125 ? -8.519 15.701 9.795 1.00 76.31 125 GLU A CA 1
ATOM 940 C C . GLU A 1 125 ? -9.056 15.649 11.238 1.00 76.31 125 GLU A C 1
ATOM 942 O O . GLU A 1 125 ? -8.461 16.258 12.127 1.00 76.31 125 GLU A O 1
ATOM 947 N N . TYR A 1 126 ? -10.097 14.847 11.501 1.00 71.62 126 TYR A N 1
ATOM 948 C CA . TYR A 1 126 ? -10.631 14.639 12.852 1.00 71.62 126 TYR A CA 1
ATOM 949 C C . TYR A 1 126 ? -9.611 13.988 13.797 1.00 71.62 126 TYR A C 1
ATOM 951 O O . TYR A 1 126 ? -9.422 14.449 14.923 1.00 71.62 126 TYR A O 1
ATOM 959 N N . SER A 1 127 ? -8.933 12.927 13.346 1.00 72.81 127 SER A N 1
ATOM 960 C CA . SER A 1 127 ? -7.956 12.195 14.168 1.00 72.81 127 SER A CA 1
ATOM 961 C C . SER A 1 127 ? -6.740 13.060 14.505 1.00 72.81 127 SER A C 1
ATOM 963 O O . SER A 1 127 ? -6.215 12.976 15.613 1.00 72.81 127 SER A O 1
ATOM 965 N N . TRP A 1 128 ? -6.332 13.934 13.578 1.00 71.50 128 TRP A N 1
ATOM 966 C CA . TRP A 1 128 ? -5.253 14.898 13.794 1.00 71.50 128 TRP A CA 1
ATOM 967 C C . TRP A 1 128 ? -5.605 15.981 14.814 1.00 71.50 128 TRP A C 1
ATOM 969 O O . TRP A 1 128 ? -4.745 16.393 15.583 1.00 71.50 128 TRP A O 1
ATOM 979 N N . GLN A 1 129 ? -6.850 16.462 14.809 1.00 70.06 129 GLN A N 1
ATOM 980 C CA . GLN A 1 129 ? -7.285 17.536 15.706 1.00 70.06 129 GLN A CA 1
ATOM 981 C C . GLN A 1 129 ? -7.606 17.035 17.115 1.00 70.06 129 GLN A C 1
ATOM 983 O O . GLN A 1 129 ? -7.303 17.720 18.087 1.00 70.06 129 GLN A O 1
ATOM 988 N N . ASN A 1 130 ? -8.207 15.849 17.231 1.00 68.25 130 ASN A N 1
ATOM 989 C CA . ASN A 1 130 ? -8.765 15.370 18.496 1.00 68.25 130 ASN A CA 1
ATOM 990 C C . ASN A 1 130 ? -7.916 14.301 19.195 1.00 68.25 130 ASN A C 1
ATOM 992 O O . ASN A 1 130 ? -8.309 13.847 20.269 1.00 68.25 130 ASN A O 1
ATOM 996 N N . GLU A 1 131 ? -6.803 13.860 18.587 1.00 67.25 131 GLU A N 1
ATOM 997 C CA . GLU A 1 131 ? -5.942 12.753 19.056 1.00 67.25 131 GLU A CA 1
ATOM 998 C C . GLU A 1 131 ? -6.727 11.487 19.467 1.00 67.25 131 GLU A C 1
ATOM 1000 O O . GLU A 1 131 ? -6.281 10.670 20.275 1.00 67.25 131 GLU A O 1
ATOM 1005 N N . ARG A 1 132 ? -7.945 11.334 18.940 1.00 64.94 132 ARG A N 1
ATOM 1006 C CA . ARG A 1 132 ? -8.893 10.282 19.294 1.00 64.94 132 ARG A CA 1
ATOM 1007 C C . ARG A 1 132 ? -9.521 9.743 18.028 1.00 64.94 132 ARG A C 1
ATOM 1009 O O . ARG A 1 132 ? -10.064 10.490 17.216 1.00 64.94 132 ARG A O 1
ATOM 1016 N N . PHE A 1 133 ? -9.484 8.425 17.902 1.00 64.88 133 PHE A N 1
ATOM 1017 C CA . PHE A 1 133 ? -10.198 7.721 16.851 1.00 64.88 133 PHE A CA 1
ATOM 1018 C C . PHE A 1 133 ? -11.692 7.679 17.161 1.00 64.88 133 PHE A C 1
ATOM 1020 O O . PHE A 1 133 ? -12.089 7.558 18.320 1.00 64.88 133 PHE A O 1
ATOM 1027 N N . ILE A 1 134 ? -12.526 7.748 16.125 1.00 66.69 134 ILE A N 1
ATOM 1028 C CA . ILE A 1 134 ? -13.974 7.580 16.267 1.00 66.69 134 ILE A CA 1
ATOM 1029 C C . ILE A 1 134 ? -14.241 6.079 16.449 1.00 66.69 134 ILE A C 1
ATOM 1031 O O . ILE A 1 134 ? -14.015 5.320 15.502 1.00 66.69 134 ILE A O 1
ATOM 1035 N N . PRO A 1 135 ? -14.695 5.614 17.629 1.00 64.44 135 PRO A N 1
ATOM 1036 C CA . PRO A 1 135 ? -14.962 4.198 17.837 1.00 64.44 135 PRO A CA 1
ATOM 1037 C C . PRO A 1 135 ? -16.110 3.755 16.923 1.00 64.44 135 PRO A C 1
ATOM 1039 O O . PRO A 1 135 ? -17.225 4.277 16.992 1.00 64.44 135 PRO A O 1
ATOM 1042 N N . ARG A 1 136 ? -15.842 2.785 16.044 1.00 66.31 136 ARG A N 1
ATOM 1043 C CA . ARG A 1 136 ? -16.853 2.197 15.158 1.00 66.31 136 ARG A CA 1
ATOM 1044 C C . ARG A 1 136 ? -17.687 1.201 15.965 1.00 66.31 136 ARG A C 1
ATOM 1046 O O . ARG A 1 136 ? -17.241 0.099 16.254 1.00 66.31 136 ARG A O 1
ATOM 1053 N N . THR A 1 137 ? -18.892 1.597 16.368 1.00 65.06 137 THR A N 1
ATOM 1054 C CA . THR A 1 137 ? -19.800 0.745 17.164 1.00 65.06 137 THR A CA 1
ATOM 1055 C C . THR A 1 137 ? -20.842 0.007 16.320 1.00 65.06 137 THR A C 1
ATOM 1057 O O . THR A 1 137 ? -21.564 -0.845 16.835 1.00 65.06 137 THR A O 1
ATOM 1060 N N . GLN A 1 138 ? -20.931 0.303 15.019 1.00 68.62 138 GLN A N 1
ATOM 1061 C CA . GLN A 1 138 ? -21.904 -0.320 14.120 1.00 68.62 138 GLN A CA 1
ATOM 1062 C C . GLN A 1 138 ? -21.356 -1.619 13.506 1.00 68.62 138 GLN A C 1
ATOM 1064 O O . GLN A 1 138 ? -20.183 -1.697 13.173 1.00 68.62 138 GLN A O 1
ATOM 1069 N N . TYR A 1 139 ? -22.219 -2.630 13.344 1.00 76.81 139 TYR A N 1
ATOM 1070 C CA . TYR A 1 139 ? -21.921 -3.931 12.712 1.00 76.81 139 TYR A CA 1
ATOM 1071 C C . TYR A 1 139 ? -20.837 -4.804 13.379 1.0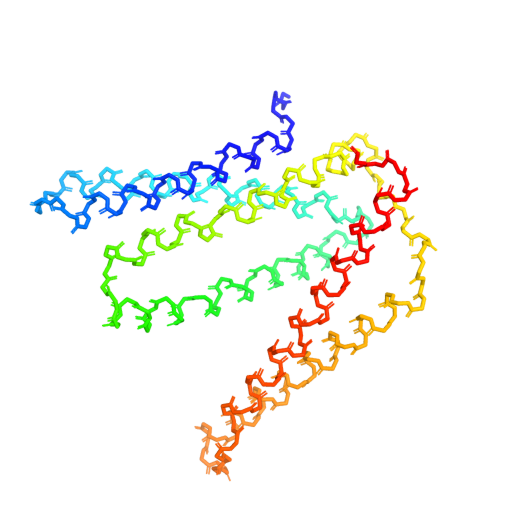0 76.81 139 TYR A C 1
ATOM 1073 O O . TYR A 1 139 ? -20.084 -5.490 12.691 1.00 76.81 139 TYR A O 1
ATOM 1081 N N . ARG A 1 140 ? -20.793 -4.873 14.719 1.00 78.69 140 ARG A N 1
ATOM 1082 C CA . ARG A 1 140 ? -19.816 -5.696 15.473 1.00 78.69 140 ARG A CA 1
ATOM 1083 C C . ARG A 1 140 ? -19.688 -7.146 14.971 1.00 78.69 140 ARG A C 1
ATOM 1085 O O . ARG A 1 140 ? -18.577 -7.652 14.857 1.00 78.69 140 ARG A O 1
ATOM 1092 N N . GLY A 1 141 ? -20.805 -7.799 14.637 1.00 82.69 141 GLY A N 1
ATOM 1093 C CA . GLY A 1 141 ? -20.798 -9.168 14.102 1.00 82.69 141 GLY A CA 1
ATOM 1094 C C . GLY A 1 141 ? -20.111 -9.288 12.735 1.00 82.69 141 GLY A C 1
ATOM 1095 O O . GLY A 1 141 ? -19.354 -10.228 12.513 1.00 82.69 141 GLY A O 1
ATOM 1096 N N . ALA A 1 142 ? -20.305 -8.307 11.849 1.00 84.50 142 ALA A N 1
ATOM 1097 C CA . ALA A 1 142 ? -19.694 -8.307 10.522 1.00 84.50 142 ALA A CA 1
ATOM 1098 C C . ALA A 1 142 ? -18.183 -8.030 10.584 1.00 84.50 142 ALA A C 1
ATOM 1100 O O . ALA A 1 142 ? -17.423 -8.668 9.863 1.00 84.50 142 ALA A O 1
ATOM 1101 N N . TYR A 1 143 ? -17.732 -7.154 11.492 1.00 84.44 143 TYR A N 1
ATOM 1102 C CA . TYR A 1 143 ? -16.300 -6.934 11.727 1.00 84.44 143 TYR A CA 1
ATOM 1103 C C . TYR A 1 143 ? -15.605 -8.178 12.286 1.00 84.44 143 TYR A C 1
ATOM 1105 O O . TYR A 1 143 ? -14.518 -8.521 11.831 1.00 84.44 143 TYR A O 1
ATOM 1113 N N . ASN A 1 144 ? -16.234 -8.894 13.225 1.00 86.50 144 ASN A N 1
ATOM 1114 C CA . ASN A 1 144 ? -15.683 -10.154 13.733 1.00 86.50 144 ASN A CA 1
ATOM 1115 C C . ASN A 1 144 ? -15.548 -11.199 12.618 1.00 86.50 144 ASN A C 1
ATOM 1117 O O . ASN A 1 144 ? -14.552 -11.920 12.564 1.00 86.50 144 ASN A O 1
ATOM 1121 N N . PHE A 1 145 ? -16.526 -11.261 11.712 1.00 88.00 145 PHE A N 1
ATOM 1122 C CA . PHE A 1 145 ? -16.465 -12.137 10.548 1.00 88.00 145 PHE A CA 1
ATOM 1123 C C . PHE A 1 145 ? -15.339 -11.730 9.584 1.00 88.00 145 PHE A C 1
ATOM 1125 O O . PHE A 1 145 ? -14.524 -12.573 9.218 1.00 88.00 145 PHE A O 1
ATOM 1132 N N . ALA A 1 146 ? -15.218 -10.438 9.258 1.00 88.25 146 ALA A N 1
ATOM 1133 C CA . ALA A 1 146 ? -14.130 -9.902 8.433 1.00 88.25 146 ALA A CA 1
ATOM 1134 C C . ALA A 1 146 ? -12.745 -10.236 9.015 1.00 88.25 146 ALA A C 1
ATOM 1136 O O . ALA A 1 146 ? -11.845 -10.678 8.303 1.00 88.25 146 ALA A O 1
ATOM 1137 N N . LEU A 1 147 ? -12.595 -10.073 10.331 1.00 87.44 147 LEU A N 1
ATOM 1138 C CA . LEU A 1 147 ? -11.356 -10.354 11.046 1.00 87.44 147 LEU A CA 1
ATOM 1139 C C . LEU A 1 147 ? -11.056 -11.857 11.104 1.00 87.44 147 LEU A C 1
ATOM 1141 O O . LEU A 1 147 ? -9.900 -12.245 10.997 1.00 87.44 147 LEU A O 1
ATOM 1145 N N . SER A 1 148 ? -12.082 -12.705 11.204 1.00 89.94 148 SER A N 1
ATOM 1146 C CA . SER A 1 148 ? -11.920 -14.164 11.146 1.00 89.94 148 SER A CA 1
ATOM 1147 C C . SER A 1 148 ? -11.446 -14.624 9.767 1.00 89.94 148 SER A C 1
ATOM 1149 O O . SER A 1 148 ? -10.540 -15.448 9.682 1.00 89.94 148 SER A O 1
ATOM 1151 N N . ILE A 1 149 ? -11.999 -14.050 8.691 1.00 91.12 149 ILE A N 1
ATOM 1152 C CA . ILE A 1 149 ? -11.537 -14.294 7.316 1.00 91.12 149 ILE A CA 1
ATOM 1153 C C . ILE A 1 149 ? -10.074 -13.859 7.166 1.00 91.12 149 ILE A C 1
ATOM 1155 O O . ILE A 1 149 ? -9.253 -14.616 6.655 1.00 91.12 149 ILE A O 1
ATOM 1159 N N . LEU A 1 150 ? -9.724 -12.666 7.657 1.00 89.81 150 LEU A N 1
ATOM 1160 C CA . LEU A 1 150 ? -8.350 -12.170 7.600 1.00 89.81 150 LEU A CA 1
ATOM 1161 C C . LEU A 1 150 ? -7.379 -13.073 8.377 1.00 89.81 150 LEU A C 1
ATOM 1163 O O . LEU A 1 150 ? -6.322 -13.420 7.856 1.00 89.81 150 LEU A O 1
ATOM 1167 N N . LEU A 1 151 ? -7.741 -13.486 9.596 1.00 90.88 151 LEU A N 1
ATOM 1168 C CA . LEU A 1 151 ? -6.942 -14.410 10.406 1.00 90.88 151 LEU A CA 1
ATOM 1169 C C . LEU A 1 151 ? -6.772 -15.768 9.722 1.00 90.88 151 LEU A C 1
ATOM 1171 O O . LEU A 1 151 ? -5.675 -16.318 9.757 1.00 90.88 151 LEU A O 1
ATOM 1175 N N . ALA A 1 152 ? -7.816 -16.286 9.071 1.00 92.44 152 ALA A N 1
ATOM 1176 C CA . ALA A 1 152 ? -7.723 -17.513 8.287 1.00 92.44 152 ALA A CA 1
ATOM 1177 C C . ALA A 1 152 ? -6.729 -17.360 7.124 1.00 92.44 152 ALA A C 1
ATOM 1179 O O . ALA A 1 152 ? -5.863 -18.214 6.953 1.00 92.44 152 ALA A O 1
ATOM 1180 N N . GLY A 1 153 ? -6.782 -16.247 6.383 1.00 89.88 153 GLY A N 1
ATOM 1181 C CA . GLY A 1 153 ? -5.818 -15.951 5.318 1.00 89.88 153 GLY A CA 1
ATOM 1182 C C . GLY A 1 153 ? -4.375 -15.854 5.828 1.00 89.88 153 GLY A C 1
ATOM 1183 O O . GLY A 1 153 ? -3.470 -16.455 5.255 1.00 89.88 153 GLY A O 1
ATOM 1184 N N . VAL A 1 154 ? -4.153 -15.170 6.956 1.00 89.31 154 VAL A N 1
ATOM 1185 C CA . VAL A 1 154 ? -2.825 -15.073 7.593 1.00 89.31 154 VAL A CA 1
ATOM 1186 C C . VAL A 1 154 ? -2.329 -16.437 8.083 1.00 89.31 154 VAL A C 1
ATOM 1188 O O . VAL A 1 154 ? -1.154 -16.755 7.910 1.00 89.31 154 VAL A O 1
ATOM 1191 N N . ALA A 1 155 ? -3.204 -17.263 8.660 1.00 92.75 155 ALA A N 1
ATOM 1192 C CA . ALA A 1 155 ? -2.851 -18.614 9.088 1.00 92.75 155 ALA A CA 1
ATOM 1193 C C . ALA A 1 155 ? -2.456 -19.499 7.896 1.00 92.75 155 ALA A C 1
ATOM 1195 O O . ALA A 1 155 ? -1.445 -20.194 7.966 1.00 92.75 155 ALA A O 1
ATOM 1196 N N . LEU A 1 156 ? -3.195 -19.427 6.784 1.00 92.62 156 LEU A N 1
ATOM 1197 C CA . LEU A 1 156 ? -2.849 -20.135 5.549 1.00 92.62 156 LEU A CA 1
ATOM 1198 C C . LEU A 1 156 ? -1.504 -19.665 4.981 1.00 92.62 156 LEU A C 1
ATOM 1200 O O . LEU A 1 156 ? -0.701 -20.502 4.581 1.00 92.62 156 LEU A O 1
ATOM 1204 N N . LEU A 1 157 ? -1.212 -18.358 5.011 1.00 89.62 157 LEU A N 1
ATOM 1205 C CA . LEU A 1 157 ? 0.101 -17.832 4.616 1.00 89.62 157 LEU A CA 1
ATOM 1206 C C . LEU A 1 157 ? 1.225 -18.360 5.516 1.00 89.62 157 LEU A C 1
ATOM 1208 O O . LEU A 1 157 ? 2.287 -18.716 5.015 1.00 89.62 157 LEU A O 1
ATOM 1212 N N . ALA A 1 158 ? 1.004 -18.448 6.830 1.00 90.81 158 ALA A N 1
ATOM 1213 C CA . ALA A 1 158 ? 1.990 -19.009 7.753 1.00 90.81 158 ALA A CA 1
ATOM 1214 C C . ALA A 1 158 ? 2.256 -20.497 7.466 1.00 90.81 158 ALA A C 1
ATOM 1216 O O . ALA A 1 158 ? 3.412 -20.920 7.433 1.00 90.81 158 ALA A O 1
ATOM 1217 N N . VAL A 1 159 ? 1.201 -21.274 7.198 1.00 92.75 159 VAL A N 1
ATOM 1218 C CA . VAL A 1 159 ? 1.321 -22.676 6.766 1.00 92.75 159 VAL A CA 1
ATOM 1219 C C . VAL A 1 159 ? 2.073 -22.765 5.441 1.00 92.75 159 VAL A C 1
ATOM 1221 O O . VAL A 1 159 ? 2.986 -23.574 5.317 1.00 92.75 159 VAL A O 1
ATOM 1224 N N . TRP A 1 160 ? 1.749 -21.909 4.473 1.00 93.25 160 TRP A N 1
ATOM 1225 C CA . TRP A 1 160 ? 2.443 -21.866 3.191 1.00 93.25 160 TRP A CA 1
ATOM 1226 C C . TRP A 1 160 ? 3.942 -21.589 3.350 1.00 93.25 160 TRP A C 1
ATOM 1228 O O . TRP A 1 160 ? 4.745 -22.324 2.783 1.00 93.25 160 TRP A O 1
ATOM 1238 N N . VAL A 1 161 ? 4.335 -20.602 4.167 1.00 89.44 161 VAL A N 1
ATOM 1239 C CA . VAL A 1 161 ? 5.754 -20.317 4.445 1.00 89.44 161 VAL A CA 1
ATOM 1240 C C . VAL A 1 161 ? 6.442 -21.531 5.074 1.00 89.44 161 VAL A C 1
ATOM 1242 O O . VAL A 1 161 ? 7.532 -21.898 4.640 1.00 89.44 161 VAL A O 1
ATOM 1245 N N . LEU A 1 162 ? 5.812 -22.190 6.052 1.00 90.94 162 LEU A N 1
ATOM 1246 C CA . LEU A 1 162 ? 6.368 -23.396 6.675 1.00 90.94 162 LEU A CA 1
ATOM 1247 C C . LEU A 1 162 ? 6.581 -24.515 5.647 1.00 90.94 162 LEU A C 1
ATOM 1249 O O . LEU A 1 162 ? 7.681 -25.056 5.547 1.00 90.94 162 LEU A O 1
ATOM 1253 N N . LEU A 1 163 ? 5.572 -24.823 4.835 1.00 90.81 163 LEU A N 1
ATOM 1254 C CA . LEU A 1 163 ? 5.678 -25.865 3.812 1.00 90.81 163 LEU A CA 1
ATOM 1255 C C . LEU A 1 1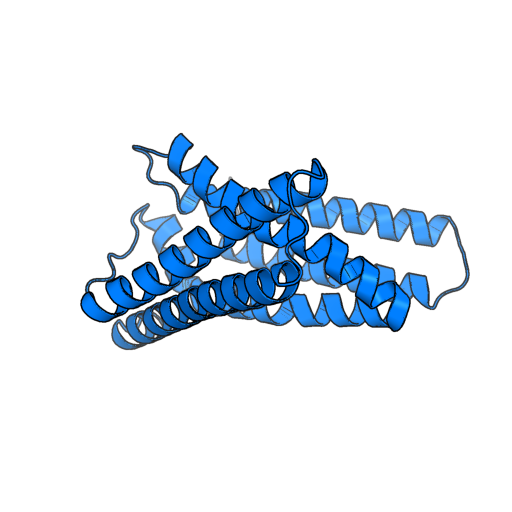63 ? 6.704 -25.505 2.725 1.00 90.81 163 LEU A C 1
ATOM 1257 O O . LEU A 1 163 ? 7.444 -26.374 2.268 1.00 90.81 163 LEU A O 1
ATOM 1261 N N . LEU A 1 164 ? 6.808 -24.226 2.355 1.00 89.31 164 LEU A N 1
ATOM 1262 C CA . LEU A 1 164 ? 7.826 -23.740 1.426 1.00 89.31 164 LEU A CA 1
ATOM 1263 C C . LEU A 1 164 ? 9.238 -23.932 1.990 1.00 89.31 164 LEU A C 1
ATOM 1265 O O . LEU A 1 164 ? 10.123 -24.363 1.256 1.00 89.31 164 LEU A O 1
ATOM 1269 N N . THR A 1 165 ? 9.452 -23.692 3.289 1.00 87.94 165 THR A N 1
ATOM 1270 C CA . THR A 1 165 ? 10.750 -23.982 3.927 1.00 87.94 165 THR A CA 1
ATOM 1271 C C . THR A 1 165 ? 11.061 -25.478 3.975 1.00 87.94 165 THR A C 1
ATOM 1273 O O . THR A 1 165 ? 12.209 -25.854 3.769 1.00 87.94 165 THR A O 1
ATOM 1276 N N . MET A 1 166 ? 10.060 -26.343 4.173 1.00 88.62 166 MET A N 1
ATOM 1277 C CA . MET A 1 166 ? 10.255 -27.799 4.129 1.00 88.62 166 MET A CA 1
ATOM 1278 C C . MET A 1 166 ? 10.646 -28.285 2.729 1.00 88.62 166 MET A C 1
ATOM 1280 O O . MET A 1 166 ? 11.547 -29.114 2.608 1.00 88.62 166 MET A O 1
ATOM 1284 N N . ASN A 1 167 ? 10.020 -27.735 1.682 1.00 88.06 167 ASN A N 1
ATOM 1285 C CA . ASN A 1 167 ? 10.417 -28.009 0.300 1.00 88.06 167 ASN A CA 1
ATOM 1286 C C . ASN A 1 167 ? 11.813 -27.459 -0.023 1.00 88.06 167 ASN A C 1
ATOM 1288 O O . ASN A 1 167 ? 12.579 -28.121 -0.710 1.00 88.06 167 ASN A O 1
ATOM 1292 N N . ALA A 1 168 ? 12.174 -26.279 0.491 1.00 86.75 168 ALA A N 1
ATOM 1293 C CA . ALA A 1 168 ? 13.487 -25.678 0.249 1.00 86.75 168 ALA A CA 1
ATOM 1294 C C . ALA A 1 168 ? 14.655 -26.455 0.889 1.00 86.75 168 ALA A C 1
ATOM 1296 O O . ALA A 1 168 ? 15.795 -26.294 0.464 1.00 86.75 168 ALA A O 1
ATOM 1297 N N . VAL A 1 169 ? 14.383 -27.274 1.911 1.00 90.12 169 VAL A N 1
ATOM 1298 C CA . VAL A 1 169 ? 15.368 -28.131 2.602 1.00 90.12 169 VAL A CA 1
ATOM 1299 C C . VAL A 1 169 ? 15.323 -29.579 2.068 1.00 90.12 169 VAL A C 1
ATOM 1301 O O . VAL A 1 169 ? 15.892 -30.481 2.675 1.00 90.12 169 VAL A O 1
ATOM 1304 N N . ASP A 1 170 ? 14.640 -29.822 0.941 1.00 83.06 170 ASP A N 1
ATOM 1305 C CA . ASP A 1 170 ? 14.446 -31.145 0.319 1.00 83.06 170 ASP A CA 1
ATOM 1306 C C . ASP A 1 170 ? 13.798 -32.199 1.245 1.00 83.06 170 ASP A C 1
ATOM 1308 O O . ASP A 1 170 ? 13.895 -33.405 1.012 1.00 83.06 170 ASP A O 1
ATOM 1312 N N . TYR A 1 171 ? 13.093 -31.769 2.299 1.00 78.56 171 TYR A N 1
ATOM 1313 C CA . TYR A 1 171 ? 12.442 -32.684 3.246 1.00 78.56 171 TYR A CA 1
ATOM 1314 C C . TYR A 1 171 ? 11.189 -33.336 2.637 1.00 78.56 171 TYR A C 1
ATOM 1316 O O . TYR A 1 171 ? 10.867 -34.490 2.919 1.00 78.56 171 TYR A O 1
ATOM 1324 N N . THR A 1 172 ? 10.474 -32.587 1.796 1.00 79.62 172 THR A N 1
ATOM 1325 C CA . THR A 1 172 ? 9.239 -32.976 1.096 1.00 79.62 172 THR A CA 1
ATOM 1326 C C . THR A 1 172 ? 9.137 -32.214 -0.227 1.00 79.62 172 THR A C 1
ATOM 1328 O O . THR A 1 172 ? 9.747 -31.166 -0.363 1.00 79.62 172 THR A O 1
ATOM 1331 N N . ASN A 1 173 ? 8.350 -32.689 -1.198 1.00 79.81 173 ASN A N 1
ATOM 1332 C CA . ASN A 1 173 ? 8.055 -31.948 -2.434 1.00 79.81 173 ASN A CA 1
ATOM 1333 C C . ASN A 1 173 ? 6.539 -31.779 -2.604 1.00 79.81 173 ASN A C 1
ATOM 1335 O O . ASN A 1 173 ? 5.886 -32.517 -3.339 1.00 79.81 173 ASN A O 1
ATOM 1339 N N . PHE A 1 174 ? 5.955 -30.819 -1.884 1.00 81.31 174 PHE A N 1
ATOM 1340 C CA . PHE A 1 174 ? 4.544 -30.463 -2.044 1.00 81.31 174 PHE A CA 1
ATOM 1341 C C . PHE A 1 174 ? 4.323 -29.653 -3.329 1.00 81.31 174 PHE A C 1
ATOM 1343 O O . PHE A 1 174 ? 4.833 -28.540 -3.449 1.00 81.31 174 PHE A O 1
ATOM 1350 N N . SER A 1 175 ? 3.537 -30.183 -4.271 1.00 83.12 175 SER A N 1
ATOM 1351 C CA . SER A 1 175 ? 3.217 -29.519 -5.546 1.00 83.12 175 SER A CA 1
ATOM 1352 C C . SER A 1 175 ? 2.119 -28.452 -5.438 1.00 83.12 175 SER A C 1
ATOM 1354 O O . SER A 1 175 ? 2.044 -27.576 -6.291 1.00 83.12 175 SER A O 1
ATOM 1356 N N . PHE A 1 176 ? 1.294 -28.483 -4.386 1.00 88.06 176 PHE A N 1
ATOM 1357 C CA . PHE A 1 176 ? 0.153 -27.572 -4.188 1.00 88.06 176 PHE A CA 1
ATOM 1358 C C . PHE A 1 176 ? 0.530 -26.214 -3.555 1.00 88.06 176 PHE A C 1
ATOM 1360 O O . PHE A 1 176 ? -0.344 -25.417 -3.220 1.00 88.06 176 PHE A O 1
ATOM 1367 N N . LEU A 1 177 ? 1.823 -25.924 -3.356 1.00 85.75 177 LEU A N 1
ATOM 1368 C CA . LEU A 1 177 ? 2.277 -24.664 -2.747 1.00 85.75 177 LEU A CA 1
ATOM 1369 C C . LEU A 1 177 ? 1.793 -23.399 -3.481 1.00 85.75 177 LEU A C 1
ATOM 1371 O O . LEU A 1 177 ? 1.399 -22.460 -2.788 1.00 85.75 177 LEU A O 1
ATOM 1375 N N . PRO A 1 178 ? 1.800 -23.324 -4.829 1.00 86.69 178 PRO A N 1
ATOM 1376 C CA . PRO A 1 178 ? 1.287 -22.149 -5.534 1.00 86.69 178 PRO A CA 1
ATOM 1377 C C . PRO A 1 178 ? -0.217 -21.942 -5.303 1.00 86.69 178 PRO A C 1
ATOM 1379 O O . PRO A 1 178 ? -0.641 -20.837 -4.981 1.00 86.69 178 PRO A O 1
ATOM 1382 N N . GLU A 1 179 ? -1.011 -23.015 -5.358 1.00 89.62 179 GLU A N 1
ATOM 1383 C CA . GLU A 1 179 ? -2.463 -22.980 -5.117 1.00 89.62 179 GLU A CA 1
ATOM 1384 C C . GLU A 1 179 ? -2.783 -22.554 -3.673 1.00 89.62 179 GLU A C 1
ATOM 1386 O O . GLU A 1 179 ? -3.702 -21.769 -3.418 1.00 89.62 179 GLU A O 1
ATOM 1391 N N . LEU A 1 180 ? -1.989 -23.024 -2.703 1.00 89.81 180 LEU A N 1
ATOM 1392 C CA . LEU A 1 180 ? -2.121 -22.619 -1.305 1.00 89.81 180 LEU A CA 1
ATOM 1393 C C . LEU A 1 180 ? -1.802 -21.129 -1.113 1.00 89.81 180 LEU A C 1
ATOM 1395 O O . LEU A 1 180 ? -2.494 -20.455 -0.353 1.00 89.81 180 LEU A O 1
ATOM 1399 N N . LEU A 1 181 ? -0.792 -20.596 -1.808 1.00 88.38 181 LEU A N 1
ATOM 1400 C CA . LEU A 1 181 ? -0.483 -19.165 -1.778 1.00 88.38 181 LEU A CA 1
ATOM 1401 C C . LEU A 1 181 ? -1.637 -18.338 -2.353 1.00 88.38 181 LEU A C 1
ATOM 1403 O O . LEU A 1 181 ? -2.084 -17.389 -1.711 1.00 88.38 181 LEU A O 1
ATOM 1407 N N . GLU A 1 182 ? -2.127 -18.699 -3.540 1.00 88.56 182 GLU A N 1
ATOM 1408 C CA . GLU A 1 182 ? -3.216 -17.982 -4.211 1.00 88.56 182 GLU A CA 1
ATOM 1409 C C . GLU A 1 182 ? -4.483 -17.955 -3.355 1.00 88.56 182 GLU A C 1
ATOM 1411 O O . GLU A 1 182 ? -5.081 -16.895 -3.160 1.00 88.56 182 GLU A O 1
ATOM 1416 N N . THR A 1 183 ? -4.859 -19.097 -2.772 1.00 90.44 183 THR A N 1
ATOM 1417 C CA . THR A 1 183 ? -6.020 -19.189 -1.875 1.00 90.44 183 THR A CA 1
ATOM 1418 C C . THR A 1 183 ? -5.819 -18.384 -0.592 1.00 90.44 183 THR A C 1
ATOM 1420 O O . THR A 1 183 ? -6.721 -17.648 -0.190 1.00 90.44 183 THR A O 1
ATOM 1423 N N . ALA A 1 184 ? -4.639 -18.444 0.031 1.00 89.56 184 ALA A N 1
ATOM 1424 C CA . ALA A 1 184 ? -4.332 -17.679 1.238 1.00 89.56 184 ALA A CA 1
ATOM 1425 C C . ALA A 1 184 ? -4.399 -16.161 0.999 1.00 89.56 184 ALA A C 1
ATOM 1427 O O . ALA A 1 184 ? -5.024 -15.431 1.777 1.00 89.56 184 ALA A O 1
ATOM 1428 N N . VAL A 1 185 ? -3.803 -15.689 -0.103 1.00 88.06 185 VAL A N 1
ATOM 1429 C CA . VAL A 1 185 ? -3.847 -14.279 -0.515 1.00 88.06 185 VAL A CA 1
ATOM 1430 C C . VAL A 1 185 ? -5.277 -13.864 -0.848 1.00 88.06 185 VAL A C 1
ATOM 1432 O O . VAL A 1 185 ? -5.725 -12.828 -0.361 1.00 88.06 185 VAL A O 1
ATOM 1435 N N . ALA A 1 186 ? -6.022 -14.669 -1.611 1.00 90.56 186 ALA A N 1
ATOM 1436 C CA . ALA A 1 186 ? -7.407 -14.370 -1.964 1.00 90.56 186 ALA A CA 1
ATOM 1437 C C . ALA A 1 186 ? -8.290 -14.222 -0.715 1.00 90.56 186 ALA A C 1
ATOM 1439 O O . ALA A 1 186 ? -9.005 -13.231 -0.580 1.00 90.56 186 ALA A O 1
ATOM 1440 N N . VAL A 1 187 ? -8.182 -15.148 0.243 1.00 91.69 187 VAL A N 1
ATOM 1441 C CA . VAL A 1 187 ? -8.919 -15.094 1.514 1.00 91.69 187 VAL A CA 1
ATOM 1442 C C . VAL A 1 187 ? -8.546 -13.841 2.313 1.00 91.69 187 VAL A C 1
ATOM 1444 O O . VAL A 1 187 ? -9.435 -13.117 2.768 1.00 91.69 187 VAL A O 1
ATOM 1447 N N . ALA A 1 188 ? -7.252 -13.530 2.444 1.00 88.75 188 ALA A N 1
ATOM 1448 C CA . ALA A 1 188 ? -6.797 -12.338 3.160 1.00 88.75 188 ALA A CA 1
ATOM 1449 C C . ALA A 1 188 ? -7.310 -11.041 2.508 1.00 88.75 188 ALA A C 1
ATOM 1451 O O . ALA A 1 188 ? -7.843 -10.167 3.197 1.00 88.75 188 ALA A O 1
ATOM 1452 N N . VAL A 1 189 ? -7.214 -10.931 1.179 1.00 88.44 189 VAL A N 1
ATOM 1453 C CA . VAL A 1 189 ? -7.704 -9.776 0.411 1.00 88.44 189 VAL A CA 1
ATOM 1454 C C . VAL A 1 189 ? -9.220 -9.639 0.543 1.00 88.44 189 VAL A C 1
ATOM 1456 O O . VAL A 1 189 ? -9.700 -8.534 0.790 1.00 88.44 189 VAL A O 1
ATOM 1459 N N . CYS A 1 190 ? -9.983 -10.734 0.467 1.00 90.38 190 CYS A N 1
ATOM 1460 C CA . CYS A 1 190 ? -11.427 -10.715 0.705 1.00 90.38 190 CYS A CA 1
ATOM 1461 C C . CYS A 1 190 ? -11.769 -10.176 2.101 1.00 90.38 190 CYS A C 1
ATOM 1463 O O . CYS A 1 190 ? -12.670 -9.346 2.225 1.00 90.38 190 CYS A O 1
ATOM 1465 N N . GLY A 1 191 ? -11.031 -10.588 3.138 1.00 88.31 191 GLY A N 1
ATOM 1466 C CA . GLY A 1 191 ? -11.195 -10.066 4.497 1.00 88.31 191 GLY A CA 1
ATOM 1467 C C . GLY A 1 191 ? -10.946 -8.556 4.587 1.00 88.31 191 GLY A C 1
ATOM 1468 O O . GLY A 1 191 ? -11.752 -7.834 5.176 1.00 88.31 191 GLY A O 1
ATOM 1469 N N . ILE A 1 192 ? -9.878 -8.065 3.946 1.00 87.50 192 ILE A N 1
ATOM 1470 C CA . ILE A 1 192 ? -9.531 -6.632 3.905 1.00 87.50 192 ILE A CA 1
ATOM 1471 C C . ILE A 1 192 ? -10.594 -5.827 3.152 1.00 87.50 192 ILE A C 1
ATOM 1473 O O . ILE A 1 192 ? -11.069 -4.814 3.662 1.00 87.50 192 ILE A O 1
ATOM 1477 N N . VAL A 1 193 ? -10.995 -6.273 1.958 1.00 88.81 193 VAL A N 1
ATOM 1478 C CA . VAL A 1 193 ? -11.997 -5.584 1.129 1.00 88.81 193 VAL A CA 1
ATOM 1479 C C . VAL A 1 193 ? -13.348 -5.547 1.838 1.00 88.81 193 VAL A C 1
ATOM 1481 O O . VAL A 1 193 ? -13.993 -4.500 1.878 1.00 88.81 193 VAL A O 1
ATOM 1484 N N . PHE A 1 194 ? -13.762 -6.657 2.454 1.00 88.81 194 PHE A N 1
ATOM 1485 C CA . PHE A 1 194 ? -15.003 -6.718 3.219 1.00 88.81 194 PHE A CA 1
ATOM 1486 C C . PHE A 1 194 ? -14.962 -5.799 4.450 1.00 88.81 194 PHE A C 1
ATOM 1488 O O . PHE A 1 194 ? -15.908 -5.048 4.683 1.00 88.81 194 PHE A O 1
ATOM 1495 N N . GLY A 1 195 ? -13.847 -5.775 5.190 1.00 86.50 195 GLY A N 1
ATOM 1496 C CA . GLY A 1 195 ? -13.635 -4.831 6.292 1.00 86.50 195 GLY A CA 1
ATOM 1497 C C . GLY A 1 195 ? -13.681 -3.365 5.841 1.00 86.50 195 GLY A C 1
ATOM 1498 O O . GLY A 1 195 ? -14.378 -2.555 6.448 1.00 86.50 195 GLY A O 1
ATOM 1499 N N . GLY A 1 196 ? -13.021 -3.036 4.727 1.00 84.75 196 GLY A N 1
ATOM 1500 C CA . GLY A 1 196 ? -13.034 -1.691 4.145 1.00 84.75 196 GLY A CA 1
ATOM 1501 C C . GLY A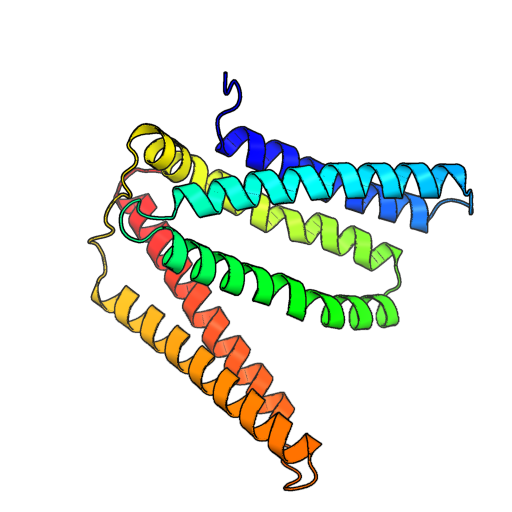 1 196 ? -14.421 -1.251 3.661 1.00 84.75 196 GLY A C 1
ATOM 1502 O O . GLY A 1 196 ? -14.813 -0.099 3.850 1.00 84.75 196 GLY A O 1
ATOM 1503 N N . LEU A 1 197 ? -15.210 -2.171 3.097 1.00 85.94 197 LEU A N 1
ATOM 1504 C CA . LEU A 1 197 ? -16.612 -1.925 2.741 1.00 85.94 197 LEU A CA 1
ATOM 1505 C C . LEU A 1 197 ? -17.462 -1.621 3.982 1.00 85.94 197 LEU A C 1
ATOM 1507 O O . LEU A 1 197 ? -18.271 -0.691 3.955 1.00 85.94 197 LEU A O 1
ATOM 1511 N N . LEU A 1 198 ? -17.269 -2.363 5.077 1.00 85.69 198 LEU A N 1
ATOM 1512 C CA . LEU A 1 198 ? -17.946 -2.092 6.349 1.00 85.69 198 LEU A CA 1
ATOM 1513 C C . LEU A 1 198 ? -17.567 -0.714 6.904 1.00 85.69 198 LEU A C 1
ATOM 1515 O O . LEU A 1 198 ? -18.458 0.024 7.331 1.00 85.69 198 LEU A O 1
ATOM 1519 N N . ASP A 1 199 ? -16.289 -0.333 6.825 1.00 81.62 199 ASP A N 1
ATOM 1520 C CA . ASP A 1 199 ? -15.817 0.996 7.225 1.00 81.62 199 ASP A CA 1
ATOM 1521 C C . ASP A 1 199 ? -16.468 2.109 6.396 1.00 81.62 199 ASP A C 1
ATOM 1523 O O . ASP A 1 199 ? -16.952 3.098 6.958 1.00 81.62 199 ASP A O 1
ATOM 1527 N N . TYR A 1 200 ? -16.561 1.934 5.076 1.00 79.88 200 TYR A N 1
ATOM 1528 C CA . TYR A 1 200 ? -17.244 2.876 4.188 1.00 79.88 200 TYR A CA 1
ATOM 1529 C C . TYR A 1 200 ? -18.741 3.006 4.519 1.00 79.88 200 TYR A C 1
ATOM 1531 O O . TYR A 1 200 ? -19.271 4.115 4.629 1.00 79.88 200 TYR A O 1
ATOM 1539 N N . LEU A 1 201 ? -19.436 1.885 4.739 1.00 82.00 201 LEU A N 1
ATOM 1540 C CA . LEU A 1 201 ? -20.855 1.881 5.110 1.00 82.00 201 LEU A CA 1
ATOM 1541 C C . LEU A 1 201 ? -21.092 2.523 6.485 1.00 82.00 201 LEU A C 1
ATOM 1543 O O . LEU A 1 201 ? -22.059 3.271 6.663 1.00 82.00 201 LEU A O 1
ATOM 1547 N N . ALA A 1 202 ? -20.207 2.269 7.450 1.00 78.19 202 ALA A N 1
ATOM 1548 C CA . ALA A 1 202 ? -20.263 2.877 8.774 1.00 78.19 202 ALA A CA 1
ATOM 1549 C C . ALA A 1 202 ? -20.041 4.398 8.707 1.00 78.19 202 ALA A C 1
ATOM 1551 O O . ALA A 1 202 ? -20.771 5.152 9.359 1.00 78.19 202 ALA A O 1
ATOM 1552 N N . LEU A 1 203 ? -19.090 4.854 7.885 1.00 72.56 203 LEU A N 1
ATOM 1553 C CA . LEU A 1 203 ? -18.825 6.271 7.611 1.00 72.56 203 LEU A CA 1
ATOM 1554 C C . LEU A 1 203 ? -20.026 6.974 6.976 1.00 72.56 203 LEU A C 1
ATOM 1556 O O . LEU A 1 203 ? -20.460 8.023 7.457 1.00 72.56 203 LEU A O 1
ATOM 1560 N N . ARG A 1 204 ? -20.628 6.357 5.953 1.00 74.88 204 ARG A N 1
ATOM 1561 C CA . ARG A 1 204 ? -21.811 6.899 5.270 1.00 74.88 204 ARG A CA 1
ATOM 1562 C C . ARG A 1 204 ? -22.990 7.066 6.226 1.00 74.88 204 ARG A C 1
ATOM 1564 O O . ARG A 1 204 ? -23.706 8.061 6.171 1.00 74.88 204 ARG A O 1
ATOM 1571 N N . LYS A 1 205 ? -23.179 6.113 7.140 1.00 71.50 205 LYS A N 1
ATOM 1572 C CA . LYS A 1 205 ? -24.276 6.136 8.117 1.00 71.50 205 LYS A CA 1
ATOM 1573 C C . LYS A 1 205 ? -24.057 7.134 9.259 1.00 71.50 205 LYS A C 1
ATOM 1575 O O . LYS A 1 205 ? -25.029 7.609 9.835 1.00 71.50 205 LYS A O 1
ATOM 1580 N N . THR A 1 206 ? -22.805 7.480 9.564 1.00 66.25 206 THR A N 1
ATOM 1581 C CA . THR A 1 206 ? -22.453 8.498 10.571 1.00 66.25 206 THR A CA 1
ATOM 1582 C C . THR A 1 206 ? -22.381 9.927 10.010 1.00 66.25 206 THR A C 1
ATOM 1584 O O . THR A 1 206 ? -22.092 10.840 10.776 1.00 66.25 206 THR A O 1
ATOM 1587 N N . ARG A 1 207 ? -22.702 10.145 8.718 1.00 60.72 207 ARG A N 1
ATOM 1588 C CA . ARG A 1 207 ? -22.593 11.443 8.008 1.00 60.72 207 ARG A CA 1
ATOM 1589 C C . ARG A 1 207 ? -21.203 12.092 8.127 1.00 60.72 207 ARG A C 1
ATOM 1591 O O . ARG A 1 207 ? -21.090 13.307 8.232 1.00 60.72 207 ARG A O 1
ATOM 1598 N N . LEU A 1 208 ? -20.154 11.271 8.124 1.00 59.56 208 LEU A N 1
ATOM 1599 C CA . LEU A 1 208 ? -18.748 11.704 8.053 1.00 59.56 208 LEU A CA 1
ATOM 1600 C C . LEU A 1 208 ? -18.188 11.569 6.621 1.00 59.56 208 LEU A C 1
ATOM 1602 O O . LEU A 1 208 ? -16.992 11.346 6.424 1.00 59.56 208 LEU A O 1
ATOM 1606 N N . LEU A 1 209 ? -19.090 11.634 5.640 1.00 50.91 209 LEU A N 1
ATOM 1607 C CA . LEU A 1 209 ? -18.867 11.736 4.200 1.00 50.91 209 LEU A CA 1
ATOM 1608 C C . LEU A 1 209 ? -19.760 12.873 3.714 1.00 50.91 209 LEU A C 1
ATOM 1610 O O . LEU A 1 209 ? -19.203 13.812 3.105 1.00 50.91 209 LEU A O 1
#

Sequence (209 aa):
MQRLSLFRALLIFGILQGASNAGYWLLSITDKNMFSMGAAVFFENLCGGMGTAAFVALLMTLCNKSFSATQFALLSALSAVGRVYVGPVAGWFVEAHGWPTFYLFSVVAAVPGLLLLLVCRQTLEYSWQNERFIPRTQYRGAYNFALSILLAGVALLAVWVLLLTMNAVDYTNFSFLPELLETAVAVAVCGIVFGGLLDYLALRKTRLL

Foldseek 3Di:
DCPDQLLRLLLVLLLQLLVLLVLQLVVQPDDDDPVSVVVSVVSNVVSVVSNVVSVLVVQQLVADPVCRVVSSVVVVVVVVVVVVVVVVVLVVCCVVPNSNVSSVVVSVVSVVVSVVSVLCVLQSNCSVVPVDHDDQPPPPVQLVVLVVLLVQLVVLVVVLVVVVVCVVVVVDDDPCSVVSNVVSVVSNVSSVVSNVVVVSVSCVVVVSD